Protein AF-A0A9W2XW03-F1 (afdb_monomer)

pLDDT: mean 74.73, std 18.83, range [25.55, 97.19]

Sequence (339 aa):
MLEAYFEHVRPHFVKQDVDDKGRFFLSKTGKTLCSATNDMARFYEHFKLPNITSQELRRVIVTTVSSMFSEEQKDKFAHYMAHTTAVAKAHYRMKTAEETVATANVLASLTAYSSSDESNEKPSKKKRGASIDEDTLQDVRKDFAEFLEVFPVTLNGKPPSKLARINAGFPVDRTFYDKWRIAQFQNREDHLLSKCYRRQPTAAKIKKLIESEGWTANYPSPETIVQKWRPPKKIDVETDDNIRRCIELQKWSGVAIKTFEDNRGQGVVATKNFLKGSIICDYHGELITSEEGHQILKSSNDHMGYLFFFTAGSRRLCIDAQTHPCKCHPKHGNSWKKN

Foldseek 3Di:
DLVCCVPPVVVVQADPPDDQVSAPDADSPNHHDPDPVVVVVVVCVVVVNPPQDPVNVVVVVLVVCVPPHDPVLNVLQCLVVQVDPVSVVVNVVDDDVVSVVVNVVSVVVVVVVVPDPDDDDDDDDDDDDDDDDDDDDPPPQDDLVNVCVQQPQDLLGDQQDLVRCVVVVHDSDCVSSVVSLVVNQVVQLVVLLVVQAAHQDDQVRSVVVCVVSVDPDSYDHSVVSSVPRDHQPPPVCVPPPVSVVCLLQVPFPQKAWDQDPPPPGIDIDGNDDDDPNDDGGDLDADKAAPVVLVVVVVPDPPPDFSKAWDDDPNGTIIGHPPDPPYPSCPVPPPPRDDD

Secondary structure (DSSP, 8-state):
-HHHIIIIIHHHHS-TT---TT-S-B-TTSPBPS-HHHHHHHHHHHTT-----HHHHHHHHHHHHHHHS-HHHHHHHHHHTT-SHHHHHHHTT---HHHHHHHHHHHHHHHHHS-------------------SSS-------HHHHHHHS---TTPPPPPHHHHHHTT--SSSHHHHHHHHHHHHHHHHHHHHHTSSSPPPHHHHHHHHHHHT--SS---HHHHHHH--PPP---TTT-HHHHHHHHHT--TTEEEEEETTTTEEEEEESS---TT-------SEEEEHHHHHHHHHHS-S----EEEEEETTEEEEEE---SS-TT-TT-TTTT---

Mean predicted aligned error: 20.28 Å

Structure (mmCIF, N/CA/C/O backbone):
data_AF-A0A9W2XW03-F1
#
_entry.id   AF-A0A9W2XW03-F1
#
loop_
_atom_site.group_PDB
_atom_site.id
_atom_site.type_symbol
_atom_site.label_atom_id
_atom_site.label_alt_id
_atom_site.label_comp_id
_atom_site.label_asym_id
_atom_site.label_entity_id
_atom_site.label_seq_id
_atom_site.pdbx_PDB_ins_code
_atom_site.Cartn_x
_atom_site.Cartn_y
_atom_site.Cartn_z
_atom_site.occupancy
_atom_site.B_iso_or_equiv
_atom_site.auth_seq_id
_atom_site.auth_comp_id
_atom_site.auth_asym_id
_atom_site.auth_atom_id
_atom_site.pdbx_PDB_model_num
ATOM 1 N N . MET A 1 1 ? 17.757 28.762 -6.977 1.00 51.41 1 MET A N 1
ATOM 2 C CA . MET A 1 1 ? 17.997 27.332 -6.644 1.00 51.41 1 MET A CA 1
ATOM 3 C C . MET A 1 1 ? 17.883 27.075 -5.141 1.00 51.41 1 MET A C 1
ATOM 5 O O . MET A 1 1 ? 17.131 26.191 -4.761 1.00 51.41 1 MET A O 1
ATOM 9 N N . LEU A 1 2 ? 18.577 27.847 -4.292 1.00 43.81 2 LEU A N 1
ATOM 10 C CA . LEU A 1 2 ? 18.463 27.743 -2.828 1.00 43.81 2 LEU A CA 1
ATOM 11 C C . LEU A 1 2 ? 17.052 28.085 -2.315 1.00 43.81 2 LEU A C 1
ATOM 13 O O . LEU A 1 2 ? 16.489 27.282 -1.583 1.00 43.81 2 LEU A O 1
ATOM 17 N N . GLU A 1 3 ? 16.442 29.187 -2.762 1.00 56.69 3 GLU A N 1
ATOM 18 C CA . GLU A 1 3 ? 15.054 29.547 -2.393 1.00 56.69 3 GLU A CA 1
ATOM 19 C C . GLU A 1 3 ? 14.048 28.463 -2.774 1.00 56.69 3 GLU A C 1
ATOM 21 O O . GLU A 1 3 ? 13.351 27.953 -1.908 1.00 56.69 3 GLU A O 1
ATOM 26 N N . ALA A 1 4 ? 14.069 28.000 -4.027 1.00 61.62 4 ALA A N 1
ATOM 27 C CA . ALA A 1 4 ? 13.197 26.913 -4.478 1.00 61.62 4 ALA A CA 1
ATOM 28 C C . ALA A 1 4 ? 13.340 25.633 -3.628 1.00 61.62 4 ALA A C 1
ATOM 30 O O . ALA A 1 4 ? 12.357 24.935 -3.378 1.00 61.62 4 ALA A O 1
ATOM 31 N N . TYR A 1 5 ? 14.550 25.327 -3.143 1.00 66.62 5 TYR A N 1
ATOM 32 C CA . TYR A 1 5 ? 14.737 24.230 -2.198 1.00 66.62 5 TYR A CA 1
ATOM 33 C C . TYR A 1 5 ? 14.042 24.515 -0.862 1.00 66.62 5 TYR A C 1
ATOM 35 O O . TYR A 1 5 ? 13.306 23.656 -0.392 1.00 66.62 5 TYR A O 1
ATOM 43 N N . PHE A 1 6 ? 14.233 25.690 -0.257 1.00 67.94 6 PHE A N 1
ATOM 44 C CA . PHE A 1 6 ? 13.624 26.027 1.037 1.00 67.94 6 PHE A CA 1
ATOM 45 C C . PHE A 1 6 ? 12.098 26.202 0.977 1.00 67.94 6 PHE A C 1
ATOM 47 O O . PHE A 1 6 ? 11.423 25.827 1.932 1.00 67.94 6 PHE A O 1
ATOM 54 N N . GLU A 1 7 ? 11.560 26.708 -0.131 1.00 69.44 7 GLU A N 1
ATOM 55 C CA . GLU A 1 7 ? 10.134 27.017 -0.289 1.00 69.44 7 GLU A CA 1
ATOM 56 C C . GLU A 1 7 ? 9.309 25.836 -0.800 1.00 69.44 7 GLU A C 1
ATOM 58 O O . GLU A 1 7 ? 8.181 25.633 -0.355 1.00 69.44 7 GLU A O 1
ATOM 63 N N . HIS A 1 8 ? 9.856 25.036 -1.720 1.00 67.56 8 HIS A N 1
ATOM 64 C CA . HIS A 1 8 ? 9.069 24.016 -2.419 1.00 67.56 8 HIS A CA 1
ATOM 65 C C . HIS A 1 8 ? 9.518 22.593 -2.120 1.00 67.56 8 HIS A C 1
ATOM 67 O O . HIS A 1 8 ? 8.686 21.697 -2.048 1.00 67.56 8 HIS A O 1
ATOM 73 N N . VAL A 1 9 ? 10.812 22.348 -1.918 1.00 61.53 9 VAL A N 1
ATOM 74 C CA . VAL A 1 9 ? 11.316 20.981 -1.708 1.00 61.53 9 VAL A CA 1
ATOM 75 C C . VAL A 1 9 ? 11.314 20.642 -0.219 1.00 61.53 9 VAL A C 1
ATOM 77 O O . VAL A 1 9 ? 10.661 19.700 0.216 1.00 61.53 9 VAL A O 1
ATOM 80 N N . ARG A 1 10 ? 11.986 21.454 0.592 1.00 67.31 10 ARG A N 1
ATOM 81 C CA . ARG A 1 10 ? 12.243 21.245 2.020 1.00 67.31 10 ARG A CA 1
ATOM 82 C C . ARG A 1 10 ? 10.987 21.012 2.873 1.00 67.31 10 ARG A C 1
ATOM 84 O O . ARG A 1 10 ? 11.039 20.089 3.691 1.00 67.31 10 ARG A O 1
ATOM 91 N N . PRO A 1 11 ? 9.856 21.725 2.689 1.00 70.56 11 PRO A N 1
ATOM 92 C CA . PRO A 1 11 ? 8.657 21.500 3.503 1.00 70.56 11 PRO A CA 1
ATOM 93 C C . PRO A 1 11 ? 8.047 20.099 3.344 1.00 70.56 11 PRO A C 1
ATOM 95 O O . PRO A 1 11 ? 7.314 19.651 4.221 1.00 70.56 11 PRO A O 1
ATOM 98 N N . HIS A 1 12 ? 8.365 19.391 2.255 1.00 67.38 12 HIS A N 1
ATOM 99 C CA . HIS A 1 12 ? 7.892 18.028 2.005 1.00 67.38 12 HIS A CA 1
ATOM 100 C C . HIS A 1 12 ? 8.736 16.952 2.705 1.00 67.38 12 HIS A C 1
ATOM 102 O O . HIS A 1 12 ? 8.256 15.836 2.908 1.00 67.38 12 HIS A O 1
ATOM 108 N N . PHE A 1 13 ? 9.984 17.264 3.077 1.00 61.22 13 PHE A N 1
ATOM 109 C CA . PHE A 1 13 ? 10.940 16.291 3.625 1.00 61.22 13 PHE A CA 1
ATOM 110 C C . PHE A 1 13 ? 11.271 16.511 5.107 1.00 61.22 13 PHE A C 1
ATOM 112 O O . PHE A 1 13 ? 11.755 15.587 5.763 1.00 61.22 13 PHE A O 1
ATOM 119 N N . VAL A 1 14 ? 11.005 17.700 5.654 1.00 65.19 14 VAL A N 1
ATOM 120 C CA . VAL A 1 14 ? 11.255 18.028 7.066 1.00 65.19 14 VAL A CA 1
ATOM 121 C C . VAL A 1 14 ? 9.945 17.978 7.859 1.00 65.19 14 VAL A C 1
ATOM 123 O O . VAL A 1 14 ? 8.920 18.490 7.418 1.00 65.19 14 VAL A O 1
ATOM 126 N N . LYS A 1 15 ? 9.957 17.339 9.039 1.00 64.88 15 LYS A N 1
ATOM 127 C CA . LYS A 1 15 ? 8.784 17.285 9.930 1.00 64.88 15 LYS A CA 1
ATOM 128 C C . LYS A 1 15 ? 8.431 18.702 10.406 1.00 64.88 15 LYS A C 1
ATOM 130 O O . LYS A 1 15 ? 9.314 19.405 10.882 1.00 64.88 15 LYS A O 1
ATOM 135 N N . GLN A 1 16 ? 7.150 19.079 10.334 1.00 59.31 16 GLN A N 1
ATOM 136 C CA . GLN A 1 16 ? 6.659 20.446 10.610 1.00 59.31 16 GLN A CA 1
ATOM 137 C C . GLN A 1 16 ? 6.948 20.973 12.031 1.00 59.31 16 GLN A C 1
ATOM 139 O O . GLN A 1 16 ? 6.859 22.175 12.251 1.00 59.31 16 GLN A O 1
ATOM 144 N N . ASP A 1 17 ? 7.323 20.104 12.972 1.00 60.84 17 ASP A N 1
ATOM 145 C CA . ASP A 1 17 ? 7.432 20.429 14.399 1.00 60.84 17 ASP A CA 1
ATOM 146 C C . ASP A 1 17 ? 8.887 20.599 14.898 1.00 60.84 17 ASP A C 1
ATOM 148 O O . ASP A 1 17 ? 9.117 20.644 16.106 1.00 60.84 17 ASP A O 1
ATOM 152 N N . VAL A 1 18 ? 9.890 20.635 14.006 1.00 61.12 18 VAL A N 1
ATOM 153 C CA . VAL A 1 18 ? 11.313 20.699 14.396 1.00 61.12 18 VAL A CA 1
ATOM 154 C C . VAL A 1 18 ? 11.938 22.042 14.009 1.00 61.12 18 VAL A C 1
ATOM 156 O O . VAL A 1 18 ? 12.075 22.340 12.826 1.00 61.12 18 VAL A O 1
ATOM 159 N N . ASP A 1 19 ? 12.367 22.827 15.007 1.00 63.75 19 ASP A N 1
ATOM 160 C CA . ASP A 1 19 ? 13.196 24.022 14.792 1.00 63.75 19 ASP A CA 1
ATOM 161 C C . ASP A 1 19 ? 14.614 23.605 14.378 1.00 63.75 19 ASP A C 1
ATOM 163 O O . ASP A 1 19 ? 15.445 23.161 15.177 1.00 63.75 19 ASP A O 1
ATOM 167 N N . ASP A 1 20 ? 14.863 23.713 13.081 1.00 65.94 20 ASP A N 1
ATOM 168 C CA . ASP A 1 20 ? 16.082 23.277 12.420 1.00 65.94 20 ASP A CA 1
ATOM 169 C C . ASP A 1 20 ? 17.043 24.435 12.092 1.00 65.94 20 ASP A C 1
ATOM 171 O O . ASP A 1 20 ? 18.061 24.232 11.415 1.00 65.94 20 ASP A O 1
ATOM 175 N N . LYS A 1 21 ? 16.737 25.648 12.580 1.00 66.69 21 LYS A N 1
ATOM 176 C CA . LYS A 1 21 ? 17.550 26.865 12.422 1.00 66.69 21 LYS A CA 1
ATOM 177 C C . LYS A 1 21 ? 17.952 27.168 10.971 1.00 66.69 21 LYS A C 1
ATOM 179 O O . LYS A 1 21 ? 19.027 27.718 10.734 1.00 66.69 21 LYS A O 1
ATOM 184 N N . GLY A 1 22 ? 17.149 26.750 9.988 1.00 64.44 22 GLY A N 1
ATOM 185 C CA . GLY A 1 22 ? 17.441 26.972 8.567 1.00 64.44 22 GLY A CA 1
ATOM 186 C C . GLY A 1 22 ? 18.632 26.165 8.032 1.00 64.44 22 GLY A C 1
ATOM 187 O O . GLY A 1 22 ? 19.199 26.503 6.992 1.00 64.44 22 GLY A O 1
ATOM 188 N N . ARG A 1 23 ? 19.051 25.093 8.720 1.00 65.88 23 ARG A N 1
ATOM 189 C CA . ARG A 1 23 ? 20.184 24.256 8.289 1.00 65.88 23 ARG A CA 1
ATOM 190 C C . ARG A 1 23 ? 19.784 23.346 7.127 1.00 65.88 23 ARG A C 1
ATOM 192 O O . ARG A 1 23 ? 18.656 22.857 7.052 1.00 65.88 23 ARG A O 1
ATOM 199 N N . PHE A 1 24 ? 20.735 23.119 6.221 1.00 63.69 24 PHE A N 1
ATOM 200 C CA . PHE A 1 24 ? 20.515 22.339 5.000 1.00 63.69 24 PHE A CA 1
ATOM 201 C C . PHE A 1 24 ? 20.490 20.826 5.262 1.00 63.69 24 PHE A C 1
ATOM 203 O O . PHE A 1 24 ? 19.663 20.114 4.700 1.00 63.69 24 PHE A O 1
ATOM 210 N N . PHE A 1 25 ? 21.376 20.344 6.141 1.00 67.00 25 PHE A N 1
ATOM 211 C CA . PHE A 1 25 ? 21.523 18.926 6.467 1.00 67.00 25 PHE A CA 1
ATOM 212 C C . PHE A 1 25 ? 20.915 18.610 7.835 1.00 67.00 25 PHE A C 1
ATOM 214 O O . PHE A 1 25 ? 21.359 19.132 8.864 1.00 67.00 25 PHE A O 1
ATOM 221 N N . LEU A 1 26 ? 19.920 17.724 7.838 1.00 67.81 26 LEU A N 1
ATOM 222 C CA . LEU A 1 26 ? 19.196 17.280 9.027 1.00 67.81 26 LEU A CA 1
ATOM 223 C C . LEU A 1 26 ? 19.302 15.762 9.171 1.00 67.81 26 LEU A C 1
ATOM 225 O O . LEU A 1 26 ? 19.424 15.032 8.187 1.00 67.81 26 LEU A O 1
ATOM 229 N N . SER A 1 27 ? 19.249 15.273 10.406 1.00 65.50 27 SER A N 1
ATOM 230 C CA . SER A 1 27 ? 19.149 13.841 10.676 1.00 65.50 27 SER A CA 1
ATOM 231 C C . SER A 1 27 ? 17.772 13.295 10.261 1.00 65.50 27 SER A C 1
ATOM 233 O O . SER A 1 27 ? 16.813 14.045 10.078 1.00 65.50 27 SER A O 1
ATOM 235 N N . LYS A 1 28 ? 17.615 11.962 10.222 1.00 60.50 28 LYS A N 1
ATOM 236 C CA . LYS A 1 28 ? 16.305 11.298 10.020 1.00 60.50 28 LYS A CA 1
ATOM 237 C C . LYS A 1 28 ? 15.243 11.690 11.061 1.00 60.50 28 LYS A C 1
ATOM 239 O O . LYS A 1 28 ? 14.055 11.482 10.839 1.00 60.50 28 LYS A O 1
ATOM 244 N N . THR A 1 29 ? 15.665 12.232 12.203 1.00 62.53 29 THR A N 1
ATOM 245 C CA . THR A 1 29 ? 14.782 12.731 13.264 1.00 62.53 29 THR A CA 1
ATOM 246 C C . THR A 1 29 ? 14.527 14.238 13.169 1.00 62.53 29 THR A C 1
ATOM 248 O O . THR A 1 29 ? 13.865 14.785 14.043 1.00 62.53 29 THR A O 1
ATOM 251 N N . GLY A 1 30 ? 15.025 14.907 12.122 1.00 61.81 30 GLY A N 1
ATOM 252 C CA . GLY A 1 30 ? 14.883 16.348 11.893 1.00 61.81 30 GLY A CA 1
ATOM 253 C C . GLY A 1 30 ? 15.882 17.209 12.669 1.00 61.81 30 GLY A C 1
ATOM 254 O O . GLY A 1 30 ? 15.892 18.423 12.506 1.00 61.81 30 GLY A O 1
ATOM 255 N N . LYS A 1 31 ? 16.746 16.613 13.502 1.00 66.44 31 LYS A N 1
ATOM 256 C CA . LYS A 1 31 ? 17.722 17.370 14.296 1.00 66.44 31 LYS A CA 1
ATOM 257 C C . LYS A 1 31 ? 18.830 17.925 13.406 1.00 66.44 31 LYS A C 1
ATOM 259 O O . LYS A 1 31 ? 19.295 17.253 12.485 1.00 66.44 31 LYS A O 1
ATOM 264 N N . THR A 1 32 ? 19.295 19.129 13.727 1.00 62.72 32 THR A N 1
ATOM 265 C CA . THR A 1 32 ? 20.400 19.769 13.012 1.00 62.72 32 THR A CA 1
ATOM 266 C C . THR A 1 32 ? 21.674 18.944 13.138 1.00 62.72 32 THR A C 1
ATOM 268 O O . THR A 1 32 ? 22.119 18.679 14.257 1.00 62.72 32 THR A O 1
ATOM 271 N N . LEU A 1 33 ? 22.298 18.600 12.012 1.00 63.19 33 LEU A N 1
ATOM 272 C CA . LEU A 1 33 ? 23.664 18.083 12.028 1.00 63.19 33 LEU A CA 1
ATOM 273 C C . LEU A 1 33 ? 24.589 19.246 12.409 1.00 63.19 33 LEU A C 1
ATOM 275 O O . LEU A 1 33 ? 24.526 20.333 11.823 1.00 63.19 33 LEU A O 1
ATOM 279 N N . CYS A 1 34 ? 25.361 19.074 13.483 1.00 58.03 34 CYS A N 1
ATOM 280 C CA . CYS A 1 34 ? 26.204 20.142 14.027 1.00 58.03 34 CYS A CA 1
ATOM 281 C C . CYS A 1 34 ? 27.534 20.258 13.283 1.00 58.03 34 CYS A C 1
ATOM 283 O O . CYS A 1 34 ? 28.070 21.357 13.170 1.00 58.03 34 CYS A O 1
ATOM 285 N N . SER A 1 35 ? 28.031 19.143 12.746 1.00 66.56 35 SER A N 1
ATOM 286 C CA . SER A 1 35 ? 29.212 19.088 11.892 1.00 66.56 35 SER A CA 1
ATOM 287 C C . SER A 1 35 ? 29.138 17.809 11.068 1.00 66.56 35 SER A C 1
ATOM 289 O O . SER A 1 35 ? 29.270 16.716 11.616 1.00 66.56 35 SER A O 1
ATOM 291 N N . ALA A 1 36 ? 28.949 17.945 9.752 1.00 58.78 36 ALA A N 1
ATOM 292 C CA . ALA A 1 36 ? 28.919 16.807 8.833 1.00 58.78 36 ALA A CA 1
ATOM 293 C C . ALA A 1 36 ? 30.171 15.924 8.982 1.00 58.78 36 ALA A C 1
ATOM 295 O O . ALA A 1 36 ? 30.075 14.705 8.919 1.00 58.78 36 ALA A O 1
ATOM 296 N N . THR A 1 37 ? 31.327 16.528 9.271 1.00 62.84 37 THR A N 1
ATOM 297 C CA . THR A 1 37 ? 32.582 15.818 9.544 1.00 62.84 37 THR A CA 1
ATOM 298 C C . THR A 1 37 ? 32.495 14.946 10.796 1.00 62.84 37 THR A C 1
ATOM 300 O O . THR A 1 37 ? 32.878 13.781 10.756 1.00 62.84 37 THR A O 1
ATOM 303 N N . ASN A 1 38 ? 31.954 15.475 11.898 1.00 66.50 38 ASN A N 1
ATOM 304 C CA . ASN A 1 38 ? 31.840 14.724 13.153 1.00 66.50 38 ASN A CA 1
ATOM 305 C C . ASN A 1 38 ? 30.781 13.624 13.056 1.00 66.50 38 ASN A C 1
ATOM 307 O O . ASN A 1 38 ? 30.953 12.546 13.619 1.00 66.50 38 ASN A O 1
ATOM 311 N N . ASP A 1 39 ? 29.692 13.885 12.336 1.00 66.06 39 ASP A N 1
ATOM 312 C CA . ASP A 1 39 ? 28.621 12.911 12.145 1.00 66.06 39 ASP A CA 1
ATOM 313 C C . ASP A 1 39 ? 29.050 11.784 11.189 1.00 66.06 39 ASP A C 1
ATOM 315 O O . ASP A 1 39 ? 28.754 10.619 11.453 1.00 66.06 39 ASP A O 1
ATOM 319 N N . MET A 1 40 ? 29.840 12.091 10.151 1.00 67.88 40 MET A N 1
ATOM 320 C CA . MET A 1 40 ? 30.507 11.071 9.336 1.00 67.88 40 MET A CA 1
ATOM 321 C C . MET A 1 40 ? 31.511 10.270 10.168 1.00 67.88 40 MET A C 1
ATOM 323 O O . MET A 1 40 ? 31.485 9.048 10.105 1.00 67.88 40 MET A O 1
ATOM 327 N N . ALA A 1 41 ? 32.345 10.912 10.992 1.00 67.25 41 ALA A N 1
ATOM 328 C CA . ALA A 1 41 ? 33.295 10.209 11.860 1.00 67.25 41 ALA A CA 1
ATOM 329 C C . ALA A 1 41 ? 32.592 9.223 12.811 1.00 67.25 41 ALA A C 1
ATOM 331 O O . ALA A 1 41 ? 32.978 8.059 12.885 1.00 67.25 41 ALA A O 1
ATOM 332 N N . ARG A 1 42 ? 31.492 9.648 13.450 1.00 70.44 42 ARG A N 1
ATOM 333 C CA . ARG A 1 42 ? 30.638 8.773 14.274 1.00 70.44 42 ARG A CA 1
ATOM 334 C C . ARG A 1 42 ? 30.036 7.620 13.476 1.00 70.44 42 ARG A C 1
ATOM 336 O O . ARG A 1 42 ? 29.899 6.523 14.005 1.00 70.44 42 ARG A O 1
ATOM 343 N N . PHE A 1 43 ? 29.661 7.856 12.219 1.00 68.19 43 PHE A N 1
ATOM 344 C CA . PHE A 1 43 ? 29.166 6.812 11.324 1.00 68.19 43 PHE A CA 1
ATOM 345 C C . PHE A 1 43 ? 30.260 5.784 10.998 1.00 68.19 43 PHE A C 1
ATOM 347 O O . PHE A 1 43 ? 30.019 4.585 11.143 1.00 68.19 43 PHE A O 1
ATOM 354 N N . TYR A 1 44 ? 31.464 6.235 10.626 1.00 72.00 44 TYR A N 1
ATOM 355 C CA . TYR A 1 44 ? 32.614 5.354 10.389 1.00 72.00 44 TYR A CA 1
ATOM 356 C C . TYR A 1 44 ? 32.934 4.510 11.628 1.00 72.00 44 TYR A C 1
ATOM 358 O O . TYR A 1 44 ? 33.114 3.300 11.515 1.00 72.00 44 TYR A O 1
ATOM 366 N N . GLU A 1 45 ? 32.916 5.125 12.812 1.00 74.31 45 GLU A N 1
ATOM 367 C CA . GLU A 1 45 ? 33.154 4.449 14.087 1.00 74.31 45 GLU A CA 1
ATOM 368 C C . GLU A 1 45 ? 32.056 3.422 14.419 1.00 74.31 45 GLU A C 1
ATOM 370 O O . GLU A 1 45 ? 32.357 2.264 14.711 1.00 74.31 45 GLU A O 1
ATOM 375 N N . HIS A 1 46 ? 30.779 3.802 14.303 1.00 70.12 46 HIS A N 1
ATOM 376 C CA . HIS A 1 46 ? 29.643 2.930 14.620 1.00 70.12 46 HIS A CA 1
ATOM 377 C C . HIS A 1 46 ? 29.593 1.676 13.739 1.00 70.12 46 HIS A C 1
ATOM 379 O O . HIS A 1 46 ? 29.294 0.585 14.225 1.00 70.12 46 HIS A O 1
ATOM 385 N N . PHE A 1 47 ? 29.907 1.822 12.450 1.00 70.94 47 PHE A N 1
ATOM 386 C CA . PHE A 1 47 ? 29.890 0.723 11.484 1.00 70.94 47 PHE A CA 1
ATOM 387 C C . PHE A 1 47 ? 31.261 0.064 11.273 1.00 70.94 47 PHE A C 1
ATOM 389 O O . PHE A 1 47 ? 31.375 -0.819 10.425 1.00 70.94 47 PHE A O 1
ATOM 396 N N . LYS A 1 48 ? 32.288 0.452 12.047 1.00 79.94 48 LYS A N 1
ATOM 397 C CA . LYS A 1 48 ? 33.672 -0.053 11.939 1.00 79.94 48 LYS A CA 1
ATOM 398 C C . LYS A 1 48 ? 34.231 0.023 10.512 1.00 79.94 48 LYS A C 1
ATOM 400 O O . LYS A 1 48 ? 34.929 -0.880 10.053 1.00 79.94 48 LYS A O 1
ATOM 405 N N . LEU A 1 49 ? 33.889 1.090 9.800 1.00 72.50 49 LEU A N 1
ATOM 406 C CA . LEU A 1 49 ? 34.351 1.325 8.439 1.00 72.50 49 LEU A CA 1
ATOM 407 C C . LEU A 1 49 ? 35.753 1.955 8.470 1.00 72.50 49 LEU A C 1
ATOM 409 O O . LEU A 1 49 ? 36.042 2.749 9.369 1.00 72.50 49 LEU A O 1
ATOM 413 N N . PRO A 1 50 ? 36.628 1.642 7.498 1.00 72.06 50 PRO A N 1
ATOM 414 C CA . PRO A 1 50 ? 37.931 2.288 7.401 1.00 72.06 50 PRO A CA 1
ATOM 415 C C . PRO A 1 50 ? 37.746 3.798 7.219 1.00 72.06 50 PRO A C 1
ATOM 417 O O . PRO A 1 50 ? 36.877 4.238 6.464 1.00 72.06 50 PRO A O 1
ATOM 420 N N . ASN A 1 51 ? 38.557 4.593 7.918 1.00 65.00 51 ASN A N 1
ATOM 421 C CA . ASN A 1 51 ? 38.527 6.047 7.799 1.00 65.00 51 ASN A CA 1
ATOM 422 C C . ASN A 1 51 ? 39.187 6.453 6.477 1.00 65.00 51 ASN A C 1
ATOM 424 O O . ASN A 1 51 ? 40.390 6.687 6.420 1.00 65.00 51 ASN A O 1
ATOM 428 N N . ILE A 1 52 ? 38.397 6.451 5.405 1.00 67.31 52 ILE A N 1
ATOM 429 C CA . ILE A 1 52 ? 38.863 6.806 4.067 1.00 67.31 52 ILE A CA 1
ATOM 430 C C . ILE A 1 52 ? 38.919 8.326 3.979 1.00 67.31 52 ILE A C 1
ATOM 432 O O . ILE A 1 52 ? 37.898 9.018 4.060 1.00 67.31 52 ILE A O 1
ATOM 436 N N . THR A 1 53 ? 40.118 8.859 3.779 1.00 70.62 53 THR A N 1
ATOM 437 C CA . THR A 1 53 ? 40.298 10.291 3.571 1.00 70.62 53 THR A CA 1
ATOM 438 C C . THR A 1 53 ? 39.786 10.702 2.190 1.00 70.62 53 THR A C 1
ATOM 440 O O . THR A 1 53 ? 39.803 9.941 1.218 1.00 70.62 53 THR A O 1
ATOM 443 N N . SER A 1 54 ? 39.367 11.962 2.060 1.00 64.69 54 SER A N 1
ATOM 444 C CA . SER A 1 54 ? 38.956 12.517 0.763 1.00 64.69 54 SER A CA 1
ATOM 445 C C . SER A 1 54 ? 40.083 12.482 -0.278 1.00 64.69 54 SER A C 1
ATOM 447 O O . SER A 1 54 ? 39.807 12.433 -1.475 1.00 64.69 54 SER A O 1
ATOM 449 N N . GLN A 1 55 ? 41.346 12.477 0.162 1.00 65.31 55 GLN A N 1
ATOM 450 C CA . GLN A 1 55 ? 42.518 12.359 -0.703 1.00 65.31 55 GLN A CA 1
ATOM 451 C C . GLN A 1 55 ? 42.684 10.940 -1.256 1.00 65.31 55 GLN A C 1
ATOM 453 O O . GLN A 1 55 ? 42.918 10.789 -2.453 1.00 65.31 55 GLN A O 1
ATOM 458 N N . GLU A 1 56 ? 42.503 9.908 -0.430 1.00 69.25 56 GLU A N 1
ATOM 459 C CA . GLU A 1 56 ? 42.568 8.509 -0.873 1.00 69.25 56 GLU A CA 1
ATOM 460 C C . GLU A 1 56 ? 41.448 8.185 -1.858 1.00 69.25 56 GLU A C 1
ATOM 462 O O . GLU A 1 56 ? 41.711 7.638 -2.930 1.00 69.25 56 GLU A O 1
ATOM 467 N N . LEU A 1 57 ? 40.217 8.608 -1.549 1.00 67.12 57 LEU A N 1
ATOM 468 C CA . LEU A 1 57 ? 39.073 8.425 -2.441 1.00 67.12 57 LEU A CA 1
ATOM 469 C C . LEU A 1 57 ? 39.304 9.125 -3.788 1.00 67.12 57 LEU A C 1
ATOM 471 O O . LEU A 1 57 ? 39.110 8.527 -4.845 1.00 67.12 57 LEU A O 1
ATOM 475 N N . ARG A 1 58 ? 39.788 10.376 -3.764 1.00 67.69 58 ARG A N 1
ATOM 476 C CA . ARG A 1 58 ? 40.142 11.107 -4.989 1.00 67.69 58 ARG A CA 1
ATOM 477 C C . ARG A 1 58 ? 41.237 10.405 -5.776 1.00 67.69 58 ARG A C 1
ATOM 479 O O . ARG A 1 58 ? 41.120 10.320 -6.991 1.00 67.69 58 ARG A O 1
ATOM 486 N N . ARG A 1 59 ? 42.272 9.877 -5.118 1.00 73.19 59 ARG A N 1
ATOM 487 C CA . ARG A 1 59 ? 43.370 9.172 -5.793 1.00 73.19 59 ARG A CA 1
ATOM 488 C C . ARG A 1 59 ? 42.866 7.945 -6.548 1.00 73.19 59 ARG A C 1
ATOM 490 O O . ARG A 1 59 ? 43.266 7.736 -7.692 1.00 73.19 59 ARG A O 1
ATOM 497 N N . VAL A 1 60 ? 41.973 7.168 -5.937 1.00 74.19 60 VAL A N 1
ATOM 498 C CA . VAL A 1 60 ? 41.352 5.994 -6.571 1.00 74.19 60 VAL A CA 1
ATOM 499 C C . VAL A 1 60 ? 40.526 6.413 -7.785 1.00 74.19 60 VAL A C 1
ATOM 501 O O . VAL A 1 60 ? 40.702 5.850 -8.866 1.00 74.19 60 VAL A O 1
ATOM 504 N N . ILE A 1 61 ? 39.689 7.443 -7.646 1.00 69.94 61 ILE A N 1
ATOM 505 C CA . ILE A 1 61 ? 38.848 7.928 -8.747 1.00 69.94 61 ILE A CA 1
ATOM 506 C C . ILE A 1 61 ? 39.714 8.474 -9.889 1.00 69.94 61 ILE A C 1
ATOM 508 O O . ILE A 1 61 ? 39.520 8.070 -11.028 1.00 69.94 61 ILE A O 1
ATOM 512 N N . VAL A 1 62 ? 40.712 9.318 -9.607 1.00 72.44 62 VAL A N 1
ATOM 513 C CA . VAL A 1 62 ? 41.625 9.872 -10.627 1.00 72.44 62 VAL A CA 1
ATOM 514 C C . VAL A 1 62 ? 42.376 8.760 -11.357 1.00 72.44 62 VAL A C 1
ATOM 516 O O . VAL A 1 62 ? 42.490 8.797 -12.577 1.00 72.44 62 VAL A O 1
ATOM 519 N N . THR A 1 63 ? 42.853 7.744 -10.637 1.00 75.94 63 THR A N 1
ATOM 520 C CA . THR A 1 63 ? 43.552 6.603 -11.249 1.00 75.94 63 THR A CA 1
ATOM 521 C C . THR A 1 63 ? 42.624 5.814 -12.176 1.00 75.94 63 THR A C 1
ATOM 523 O O . THR A 1 63 ? 43.025 5.448 -13.277 1.00 75.94 63 THR A O 1
ATOM 526 N N . THR A 1 64 ? 41.375 5.610 -11.755 1.00 74.12 64 THR A N 1
ATOM 527 C CA . THR A 1 64 ? 40.342 4.907 -12.534 1.00 74.12 64 THR A CA 1
ATOM 528 C C . THR A 1 64 ? 39.928 5.710 -13.768 1.00 74.12 64 THR A C 1
ATOM 530 O O . THR A 1 64 ? 39.778 5.161 -14.855 1.00 74.12 64 THR A O 1
ATOM 533 N N . VAL A 1 65 ? 39.800 7.032 -13.638 1.00 74.56 65 VAL A N 1
ATOM 534 C CA . VAL A 1 65 ? 39.492 7.916 -14.768 1.00 74.56 65 VAL A CA 1
ATOM 535 C C . VAL A 1 65 ? 40.633 7.918 -15.784 1.00 74.56 65 VAL A C 1
ATOM 537 O O . VAL A 1 65 ? 40.399 7.758 -16.979 1.00 74.56 65 VAL A O 1
ATOM 540 N N . SER A 1 66 ? 41.877 8.027 -15.316 1.00 74.00 66 SER A N 1
ATOM 541 C CA . SER A 1 66 ? 43.061 8.020 -16.179 1.00 74.00 66 SER A CA 1
ATOM 542 C C . SER A 1 66 ? 43.221 6.729 -16.983 1.00 74.00 66 SER A C 1
ATOM 544 O O . SER A 1 66 ? 43.765 6.785 -18.086 1.00 74.00 66 SER A O 1
ATOM 546 N N . SER A 1 67 ? 42.758 5.588 -16.460 1.00 74.62 67 SER A N 1
ATOM 547 C CA . SER A 1 67 ? 42.852 4.290 -17.136 1.00 74.62 67 SER A CA 1
ATOM 548 C C . SER A 1 67 ? 41.655 3.958 -18.032 1.00 74.62 67 SER A C 1
ATOM 550 O O . SER A 1 67 ? 41.838 3.227 -19.002 1.00 74.62 67 SER A O 1
ATOM 552 N N . MET A 1 68 ? 40.454 4.466 -17.731 1.00 73.38 68 MET A N 1
ATOM 553 C CA . MET A 1 68 ? 39.213 4.028 -18.392 1.00 73.38 68 MET A CA 1
ATOM 554 C C . MET A 1 68 ? 38.606 5.035 -19.380 1.00 73.38 68 MET A C 1
ATOM 556 O O . MET A 1 68 ? 37.776 4.638 -20.194 1.00 73.38 68 MET A O 1
ATOM 560 N N . PHE A 1 69 ? 38.975 6.316 -19.316 1.00 74.31 69 PHE A N 1
ATOM 561 C CA . PHE A 1 69 ? 38.309 7.381 -20.078 1.00 74.31 69 PHE A CA 1
ATOM 562 C C . PHE A 1 69 ? 39.190 7.935 -21.207 1.00 74.31 69 PHE A C 1
ATOM 564 O O . PHE A 1 69 ? 40.418 7.836 -21.156 1.00 74.31 69 PHE A O 1
ATOM 571 N N . SER A 1 70 ? 38.568 8.530 -22.232 1.00 79.00 70 SER A N 1
ATOM 572 C CA . SER A 1 70 ? 39.270 9.232 -23.319 1.00 79.00 70 SER A CA 1
ATOM 573 C C . SER A 1 70 ? 39.834 10.584 -22.855 1.00 79.00 70 SER A C 1
ATOM 575 O O . SER A 1 70 ? 39.380 11.136 -21.855 1.00 79.00 70 SER A O 1
ATOM 577 N N . GLU A 1 71 ? 40.806 11.156 -23.575 1.00 74.06 71 GLU A N 1
ATOM 578 C CA . GLU A 1 71 ? 41.435 12.439 -23.193 1.00 74.06 71 GLU A CA 1
ATOM 579 C C . GLU A 1 71 ? 40.427 13.596 -23.057 1.00 74.06 71 GLU A C 1
ATOM 581 O O . GLU A 1 71 ? 40.519 14.396 -22.129 1.00 74.06 71 GLU A O 1
ATOM 586 N N . GLU A 1 72 ? 39.391 13.634 -23.898 1.00 73.56 72 GLU A N 1
ATOM 587 C CA . GLU A 1 72 ? 38.325 14.643 -23.812 1.00 73.56 72 GLU A CA 1
ATOM 588 C C . GLU A 1 72 ? 37.456 14.476 -22.548 1.00 73.56 72 GLU A C 1
ATOM 590 O O . GLU A 1 72 ? 37.005 15.444 -21.936 1.00 73.56 72 GLU A O 1
ATOM 595 N N . GLN A 1 73 ? 37.228 13.233 -22.117 1.00 71.88 73 GLN A N 1
ATOM 596 C CA . GLN A 1 73 ? 36.506 12.935 -20.879 1.00 71.88 73 GLN A CA 1
ATOM 597 C C . GLN A 1 73 ? 37.363 13.215 -19.639 1.00 71.88 73 GLN A C 1
ATOM 599 O O . GLN A 1 73 ? 36.836 13.659 -18.615 1.00 71.88 73 GLN A O 1
ATOM 604 N N . LYS A 1 74 ? 38.681 12.993 -19.733 1.00 72.81 74 LYS A N 1
ATOM 605 C CA . LYS A 1 74 ? 39.642 13.350 -18.683 1.00 72.81 74 LYS A CA 1
ATOM 606 C C . LYS A 1 74 ? 39.677 14.856 -18.455 1.00 72.81 74 LYS A C 1
ATOM 608 O O . LYS A 1 74 ? 39.672 15.267 -17.298 1.00 72.81 74 LYS A O 1
ATOM 613 N N . ASP A 1 75 ? 39.641 15.662 -19.516 1.00 70.00 75 ASP A N 1
ATOM 614 C CA . ASP A 1 75 ? 39.611 17.125 -19.407 1.00 70.00 75 ASP A CA 1
ATOM 615 C C . ASP A 1 75 ? 38.338 17.614 -18.697 1.00 70.00 75 ASP A C 1
ATOM 617 O O . ASP A 1 75 ? 38.411 18.343 -17.707 1.00 70.00 75 ASP A O 1
ATOM 621 N N . LYS A 1 76 ? 37.167 17.088 -19.085 1.00 70.19 76 LYS A N 1
ATOM 622 C CA . LYS A 1 76 ? 35.881 17.378 -18.417 1.00 70.19 76 LYS A CA 1
ATOM 623 C C . LYS A 1 76 ? 35.897 16.987 -16.934 1.00 70.19 76 LYS A C 1
ATOM 625 O O . LYS A 1 76 ? 35.436 17.742 -16.075 1.00 70.19 76 LYS A O 1
ATOM 630 N N . PHE A 1 77 ? 36.469 15.828 -16.608 1.00 70.69 77 PHE A N 1
ATOM 631 C CA . PHE A 1 77 ? 36.608 15.371 -15.226 1.00 70.69 77 PHE A CA 1
ATOM 632 C C . PHE A 1 77 ? 37.595 16.231 -14.416 1.00 70.69 77 PHE A C 1
ATOM 634 O O . PHE A 1 77 ? 37.305 16.597 -13.275 1.00 70.69 77 PHE A O 1
ATOM 641 N N . ALA A 1 78 ? 38.745 16.589 -14.993 1.00 68.25 78 ALA A N 1
ATOM 642 C CA . ALA A 1 78 ? 39.751 17.443 -14.364 1.00 68.25 78 ALA A CA 1
ATOM 643 C C . ALA A 1 78 ? 39.228 18.867 -14.126 1.00 68.25 78 ALA A C 1
ATOM 645 O O . ALA A 1 78 ? 39.510 19.464 -13.079 1.00 68.25 78 ALA A O 1
ATOM 646 N N . HIS A 1 79 ? 38.419 19.374 -15.060 1.00 64.94 79 HIS A N 1
ATOM 647 C CA . HIS A 1 79 ? 37.708 20.638 -14.937 1.00 64.94 79 HIS A CA 1
ATOM 648 C C . HIS A 1 79 ? 36.750 20.609 -13.739 1.00 64.94 79 HIS A C 1
ATOM 650 O O . HIS A 1 79 ? 36.832 21.476 -12.870 1.00 64.94 79 HIS A O 1
ATOM 656 N N . TYR A 1 80 ? 35.935 19.555 -13.617 1.00 67.00 80 TYR A N 1
ATOM 657 C CA . TYR A 1 80 ? 35.001 19.368 -12.500 1.00 67.00 80 TYR A CA 1
ATOM 658 C C . TYR A 1 80 ? 35.679 19.171 -11.137 1.00 67.00 80 TYR A C 1
ATOM 660 O O . TYR A 1 80 ? 35.218 19.677 -10.113 1.00 67.00 80 TYR A O 1
ATOM 668 N N . MET A 1 81 ? 36.797 18.445 -11.105 1.00 68.56 81 MET A N 1
ATOM 669 C CA . MET A 1 81 ? 37.584 18.225 -9.887 1.00 68.56 81 MET A CA 1
ATOM 670 C C . MET A 1 81 ? 38.450 19.431 -9.492 1.00 68.56 81 MET A C 1
ATOM 672 O O . MET A 1 81 ? 39.074 19.394 -8.430 1.00 68.56 81 MET A O 1
ATOM 676 N N . ALA A 1 82 ? 38.468 20.496 -10.306 1.00 63.94 82 ALA A N 1
ATOM 677 C CA . ALA A 1 82 ? 39.219 21.730 -10.088 1.00 63.94 82 ALA A CA 1
ATOM 678 C C . ALA A 1 82 ? 40.698 21.481 -9.740 1.00 63.94 82 ALA A C 1
ATOM 680 O O . ALA A 1 82 ? 41.213 21.959 -8.730 1.00 63.94 82 ALA A O 1
ATOM 681 N N . HIS A 1 83 ? 41.387 20.723 -10.600 1.00 54.97 83 HIS A N 1
ATOM 682 C CA . HIS A 1 83 ? 42.733 20.181 -10.364 1.00 54.97 83 HIS A CA 1
ATOM 683 C C . HIS A 1 83 ? 43.851 21.240 -10.160 1.00 54.97 83 HIS A C 1
ATOM 685 O O . HIS A 1 83 ? 44.987 20.878 -9.853 1.00 54.97 83 HIS A O 1
ATOM 691 N N . THR A 1 84 ? 43.553 22.542 -10.301 1.00 53.19 84 THR A N 1
ATOM 692 C CA . THR A 1 84 ? 44.446 23.667 -9.961 1.00 53.19 84 THR A CA 1
ATOM 693 C C . THR A 1 84 ? 43.664 24.875 -9.419 1.00 53.19 84 THR A C 1
ATOM 695 O O . THR A 1 84 ? 42.478 25.057 -9.700 1.00 53.19 84 THR A O 1
ATOM 698 N N . THR A 1 85 ? 44.331 25.761 -8.672 1.00 50.22 85 THR A N 1
ATOM 699 C CA . THR A 1 85 ? 43.744 27.015 -8.152 1.00 50.22 85 THR A CA 1
ATOM 700 C C . THR A 1 85 ? 43.278 27.971 -9.259 1.00 50.22 85 THR A C 1
ATOM 702 O O . THR A 1 85 ? 42.322 28.722 -9.057 1.00 50.22 85 THR A O 1
ATOM 705 N N . ALA A 1 86 ? 43.895 27.911 -10.443 1.00 51.16 86 ALA A N 1
ATOM 706 C CA . ALA A 1 86 ? 43.461 28.644 -11.632 1.00 51.16 86 ALA A CA 1
ATOM 707 C C . ALA A 1 86 ? 42.140 28.088 -12.201 1.00 51.16 86 ALA A C 1
ATOM 709 O O . ALA A 1 86 ? 41.229 28.863 -12.496 1.00 51.16 86 ALA A O 1
ATOM 710 N N . VAL A 1 87 ? 41.995 26.756 -12.263 1.00 52.66 87 VAL A N 1
ATOM 711 C CA . VAL A 1 87 ? 40.762 26.073 -12.700 1.00 52.66 87 VAL A CA 1
ATOM 712 C C . VAL A 1 87 ? 39.629 26.304 -11.700 1.00 52.66 87 VAL A C 1
ATOM 714 O O . VAL A 1 87 ? 38.516 26.604 -12.112 1.00 52.66 87 VAL A O 1
ATOM 717 N N . ALA A 1 88 ? 39.905 26.299 -10.392 1.00 49.62 88 ALA A N 1
ATOM 718 C CA . ALA A 1 88 ? 38.904 26.613 -9.370 1.00 49.62 88 ALA A CA 1
ATOM 719 C C . ALA A 1 88 ? 38.289 28.015 -9.558 1.00 49.62 88 ALA A C 1
ATOM 721 O O . ALA A 1 88 ? 37.079 28.186 -9.430 1.00 49.62 88 ALA A O 1
ATOM 722 N N . LYS A 1 89 ? 39.102 29.022 -9.916 1.00 47.44 89 LYS A N 1
ATOM 723 C CA . LYS A 1 89 ? 38.645 30.408 -10.134 1.00 47.44 89 LYS A CA 1
ATOM 724 C C . LYS A 1 89 ? 37.783 30.561 -11.400 1.00 47.44 89 LYS A C 1
ATOM 726 O O . LYS A 1 89 ? 36.889 31.405 -11.413 1.00 47.44 89 LYS A O 1
ATOM 731 N N . ALA A 1 90 ? 38.018 29.735 -12.423 1.00 51.25 90 ALA A N 1
ATOM 732 C CA . ALA A 1 90 ? 37.164 29.619 -13.610 1.00 51.25 90 ALA A CA 1
ATOM 733 C C . ALA A 1 90 ? 35.868 28.830 -13.317 1.00 51.25 90 ALA A C 1
ATOM 735 O O . ALA A 1 90 ? 34.784 29.241 -13.724 1.00 51.25 90 ALA A O 1
ATOM 736 N N . HIS A 1 91 ? 35.962 27.771 -12.510 1.00 49.53 91 HIS A N 1
ATOM 737 C CA . HIS A 1 91 ? 34.863 26.878 -12.127 1.00 49.53 91 HIS A CA 1
ATOM 738 C C . HIS A 1 91 ? 33.797 27.544 -11.229 1.00 49.53 91 HIS A C 1
ATOM 740 O O . HIS A 1 91 ? 32.646 27.115 -11.188 1.00 49.53 91 HIS A O 1
ATOM 746 N N . TYR A 1 92 ? 34.140 28.627 -10.519 1.00 51.34 92 TYR A N 1
ATOM 747 C CA . TYR A 1 92 ? 33.148 29.465 -9.825 1.00 51.34 92 TYR A CA 1
ATOM 748 C C . TYR A 1 92 ? 32.384 30.417 -10.760 1.00 51.34 92 TYR A C 1
ATOM 750 O O . TYR A 1 92 ? 31.367 30.968 -10.345 1.00 51.34 92 TYR A O 1
ATOM 758 N N . ARG A 1 93 ? 32.856 30.636 -11.996 1.00 49.59 93 ARG A N 1
ATOM 759 C CA . ARG A 1 93 ? 32.290 31.623 -12.935 1.00 49.59 93 ARG A CA 1
ATOM 760 C C . ARG A 1 93 ? 31.470 31.019 -14.072 1.00 49.59 93 ARG A C 1
ATOM 762 O O . ARG A 1 93 ? 30.709 31.755 -14.687 1.00 49.59 93 ARG A O 1
ATOM 769 N N . MET A 1 94 ? 31.574 29.718 -14.327 1.00 49.69 94 MET A N 1
ATOM 770 C CA . MET A 1 94 ? 30.800 29.034 -15.362 1.00 49.69 94 MET A CA 1
ATOM 771 C C . MET A 1 94 ? 30.096 27.823 -14.758 1.00 49.69 94 MET A C 1
ATOM 773 O O . MET A 1 94 ? 30.723 26.842 -14.374 1.00 49.69 94 MET A O 1
ATOM 777 N N . LYS A 1 95 ? 28.773 27.914 -14.646 1.00 53.38 95 LYS A N 1
ATOM 778 C CA . LYS A 1 95 ? 27.900 26.748 -14.522 1.00 53.38 95 LYS A CA 1
ATOM 779 C C . LYS A 1 95 ? 26.723 26.965 -15.447 1.00 53.38 95 LYS A C 1
ATOM 781 O O . LYS A 1 95 ? 25.672 27.438 -15.016 1.00 53.38 95 LYS A O 1
ATOM 786 N N . THR A 1 96 ? 26.897 26.626 -16.717 1.00 60.97 96 THR A N 1
ATOM 787 C CA . THR A 1 96 ? 25.716 26.295 -17.508 1.00 60.97 96 THR A CA 1
ATOM 788 C C . THR A 1 96 ? 25.165 24.963 -16.985 1.00 60.97 96 THR A C 1
ATOM 790 O O . THR A 1 96 ? 25.903 24.099 -16.489 1.00 60.97 96 THR A O 1
ATOM 793 N N . ALA A 1 97 ? 23.841 24.807 -16.998 1.00 56.78 97 ALA A N 1
ATOM 794 C CA . ALA A 1 97 ? 23.209 23.575 -16.525 1.00 56.78 97 ALA A CA 1
ATOM 795 C C . ALA A 1 97 ? 23.673 22.357 -17.348 1.00 56.78 97 ALA A C 1
ATOM 797 O O . ALA A 1 97 ? 23.848 21.271 -16.799 1.00 56.78 97 ALA A O 1
ATOM 798 N N . GLU A 1 98 ? 23.950 22.566 -18.635 1.00 62.22 98 GLU A N 1
ATOM 799 C CA . GLU A 1 98 ? 24.400 21.547 -19.585 1.00 62.22 98 GLU A CA 1
ATOM 800 C C . GLU A 1 98 ? 25.761 20.951 -19.215 1.00 62.22 98 GLU A C 1
ATOM 802 O O . GLU A 1 98 ? 25.886 19.731 -19.128 1.00 62.22 98 GLU A O 1
ATOM 807 N N . GLU A 1 99 ? 26.760 21.778 -18.895 1.00 65.19 99 GLU A N 1
ATOM 808 C CA . GLU A 1 99 ? 28.090 21.302 -18.479 1.00 65.19 99 GLU A CA 1
ATOM 809 C C . GLU A 1 99 ? 28.023 20.489 -17.176 1.00 65.19 99 GLU A C 1
ATOM 811 O O . GLU A 1 99 ? 28.722 19.484 -17.002 1.00 65.19 99 GLU A O 1
ATOM 816 N N . THR A 1 100 ? 27.124 20.882 -16.267 1.00 63.19 100 THR A N 1
ATOM 817 C CA . THR A 1 100 ? 26.900 20.169 -15.002 1.00 63.19 100 THR A CA 1
ATOM 818 C C . THR A 1 100 ? 26.287 18.787 -15.248 1.00 63.19 100 THR A C 1
ATOM 820 O O . THR A 1 100 ? 26.723 17.805 -14.645 1.00 63.19 100 THR A O 1
ATOM 823 N N . VAL A 1 101 ? 25.308 18.691 -16.154 1.00 66.62 101 VAL A N 1
ATOM 824 C CA . VAL A 1 101 ? 24.647 17.429 -16.526 1.00 66.62 101 VAL A CA 1
ATOM 825 C C . VAL A 1 101 ? 25.598 16.510 -17.292 1.00 66.62 101 VAL A C 1
ATOM 827 O O . VAL A 1 101 ? 25.697 15.327 -16.967 1.00 66.62 101 VAL A O 1
ATOM 830 N N . ALA A 1 102 ? 26.352 17.045 -18.255 1.00 66.62 102 ALA A N 1
ATOM 831 C CA . ALA A 1 102 ? 27.339 16.283 -19.013 1.00 66.62 102 ALA A CA 1
ATOM 832 C C . ALA A 1 102 ? 28.380 15.642 -18.084 1.00 66.62 102 ALA A C 1
ATOM 834 O O . ALA A 1 102 ? 28.677 14.452 -18.194 1.00 66.62 102 ALA A O 1
ATOM 835 N N . THR A 1 103 ? 28.868 16.400 -17.102 1.00 64.50 103 THR A N 1
ATOM 836 C CA . THR A 1 103 ? 29.837 15.885 -16.130 1.00 64.50 103 THR A CA 1
ATOM 837 C C . THR A 1 103 ? 29.210 14.869 -15.166 1.00 64.50 103 THR A C 1
ATOM 839 O O . THR A 1 103 ? 29.828 13.854 -14.843 1.00 64.50 103 THR A O 1
ATOM 842 N N . ALA A 1 104 ? 27.961 15.081 -14.738 1.00 66.06 104 ALA A N 1
ATOM 843 C CA . ALA A 1 104 ? 27.239 14.120 -13.904 1.00 66.06 104 ALA A CA 1
ATOM 844 C C . ALA A 1 104 ? 27.045 12.764 -14.610 1.00 66.06 104 ALA A C 1
ATOM 846 O O . ALA A 1 104 ? 27.214 11.721 -13.980 1.00 66.06 104 ALA A O 1
ATOM 847 N N . ASN A 1 105 ? 26.776 12.765 -15.920 1.00 69.00 105 ASN A N 1
ATOM 848 C CA . ASN A 1 105 ? 26.652 11.542 -16.720 1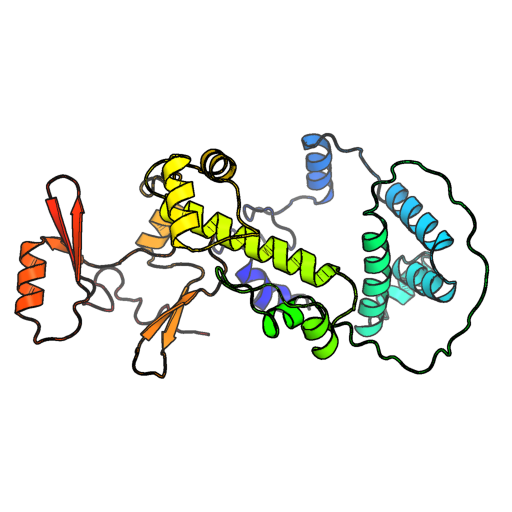.00 69.00 105 ASN A CA 1
ATOM 849 C C . ASN A 1 105 ? 27.985 10.778 -16.835 1.00 69.00 105 ASN A C 1
ATOM 851 O O . ASN A 1 105 ? 28.016 9.547 -16.743 1.00 69.00 105 ASN A O 1
ATOM 855 N N . VAL A 1 106 ? 29.105 11.499 -16.963 1.00 69.06 106 VAL A N 1
ATOM 856 C CA . VAL A 1 106 ? 30.454 10.903 -16.941 1.00 69.06 106 VAL A CA 1
ATOM 857 C C . VAL A 1 106 ? 30.738 10.257 -15.577 1.00 69.06 106 VAL A C 1
ATOM 859 O O . VAL A 1 106 ? 31.206 9.122 -15.521 1.00 69.06 106 VAL A O 1
ATOM 862 N N . LEU A 1 107 ? 30.378 10.914 -14.469 1.00 68.69 107 LEU A N 1
ATOM 863 C CA . LEU A 1 107 ? 30.537 10.366 -13.112 1.00 68.69 107 LEU A CA 1
ATOM 864 C C . LEU A 1 107 ? 29.637 9.155 -12.839 1.00 68.69 107 LEU A C 1
ATOM 866 O O . LEU A 1 107 ? 30.076 8.197 -12.205 1.00 68.69 107 LEU A O 1
ATOM 870 N N . ALA A 1 108 ? 28.399 9.163 -13.336 1.00 68.31 108 ALA A N 1
ATOM 871 C CA . ALA A 1 108 ? 27.486 8.024 -13.226 1.00 68.31 108 ALA A CA 1
ATOM 872 C C . ALA A 1 108 ? 28.019 6.780 -13.958 1.00 68.31 108 ALA A C 1
ATOM 874 O O . ALA A 1 108 ? 27.748 5.648 -13.560 1.00 68.31 108 ALA A O 1
ATOM 875 N N . SER A 1 109 ? 28.842 6.978 -14.989 1.00 66.19 109 SER A N 1
ATOM 876 C CA . SER A 1 109 ? 29.499 5.876 -15.692 1.00 66.19 109 SER A CA 1
ATOM 877 C C . SER A 1 109 ? 30.567 5.189 -14.825 1.00 66.19 109 SER A C 1
ATOM 879 O O . SER A 1 109 ? 30.781 3.995 -14.987 1.00 66.19 109 SER A O 1
ATOM 881 N N . LEU A 1 110 ? 31.180 5.871 -13.845 1.00 63.47 110 LEU A N 1
ATOM 882 C CA . LEU A 1 110 ? 32.123 5.242 -12.901 1.00 63.47 110 LEU A CA 1
ATOM 883 C C . LEU A 1 110 ? 31.437 4.317 -11.885 1.00 63.47 110 LEU A C 1
ATOM 885 O O . LEU A 1 110 ? 32.021 3.316 -11.475 1.00 63.47 110 LEU A O 1
ATOM 889 N N . THR A 1 111 ? 30.207 4.623 -11.462 1.00 57.56 111 THR A N 1
ATOM 890 C CA . THR A 1 111 ? 29.500 3.818 -10.449 1.00 57.56 111 THR A CA 1
ATOM 891 C C . THR A 1 111 ? 28.899 2.539 -11.029 1.00 57.56 111 THR A C 1
ATOM 893 O O . THR A 1 111 ? 28.806 1.541 -10.318 1.00 57.56 111 THR A O 1
ATOM 896 N N . ALA A 1 112 ? 28.561 2.531 -12.322 1.00 50.53 112 ALA A N 1
ATOM 897 C CA . ALA A 1 112 ? 28.053 1.351 -13.021 1.00 50.53 112 ALA A CA 1
ATOM 898 C C . ALA A 1 112 ? 29.102 0.230 -13.174 1.00 50.53 112 ALA A C 1
ATOM 900 O O . ALA A 1 112 ? 28.735 -0.942 -13.204 1.00 50.53 112 ALA A O 1
ATOM 901 N N . TYR A 1 113 ? 30.394 0.571 -13.221 1.00 46.78 113 TYR A N 1
ATOM 902 C CA . TYR A 1 113 ? 31.488 -0.396 -13.384 1.00 46.78 113 TYR A CA 1
ATOM 903 C C . TYR A 1 113 ? 32.028 -0.975 -12.066 1.00 46.78 113 TYR A C 1
ATOM 905 O O . TYR A 1 113 ? 32.707 -1.992 -12.091 1.00 46.78 113 TYR A O 1
ATOM 913 N N . SER A 1 114 ? 31.710 -0.379 -10.910 1.00 42.72 114 SER A N 1
ATOM 914 C CA . SER A 1 114 ? 32.181 -0.864 -9.595 1.00 42.72 114 SER A CA 1
ATOM 915 C C . SER A 1 114 ? 31.342 -2.030 -9.036 1.00 42.72 114 SER A C 1
ATOM 917 O O . SER A 1 114 ? 31.627 -2.563 -7.968 1.00 42.72 114 SER A O 1
ATOM 919 N N . SER A 1 115 ? 30.288 -2.443 -9.749 1.00 36.12 115 SER A N 1
ATOM 920 C CA . SER A 1 115 ? 29.417 -3.562 -9.372 1.00 36.12 115 SER A CA 1
ATOM 921 C C . SER A 1 115 ? 29.723 -4.817 -10.198 1.00 36.12 115 SER A C 1
ATOM 923 O O . SER A 1 115 ? 28.829 -5.392 -10.821 1.00 36.12 115 SER A O 1
ATOM 925 N N . SER A 1 116 ? 30.977 -5.257 -10.197 1.00 35.28 116 SER A N 1
ATOM 926 C CA . SER A 1 116 ? 31.362 -6.592 -10.659 1.00 35.28 116 SER A CA 1
ATOM 927 C C . SER A 1 116 ? 32.189 -7.275 -9.575 1.00 35.28 116 SER A C 1
ATOM 929 O O . SER A 1 116 ? 33.331 -6.913 -9.307 1.00 35.28 116 SER A O 1
ATOM 931 N N . ASP A 1 117 ? 31.546 -8.244 -8.931 1.00 31.34 117 ASP A N 1
ATOM 932 C CA . ASP A 1 117 ? 32.128 -9.242 -8.040 1.00 31.34 117 ASP A CA 1
ATOM 933 C C . ASP A 1 117 ? 33.148 -10.069 -8.854 1.00 31.34 117 ASP A C 1
ATOM 935 O O . ASP A 1 117 ? 32.778 -10.939 -9.646 1.00 31.34 117 ASP A O 1
ATOM 939 N N . GLU A 1 118 ? 34.438 -9.748 -8.742 1.00 30.86 118 GLU A N 1
ATOM 940 C CA . GLU A 1 118 ? 35.510 -10.437 -9.471 1.00 30.86 118 GLU A CA 1
ATOM 941 C C . GLU A 1 118 ? 35.874 -11.747 -8.759 1.00 30.86 118 GLU A C 1
ATOM 943 O O . GLU A 1 118 ? 36.752 -11.813 -7.894 1.00 30.86 118 GLU A O 1
ATOM 948 N N . SER A 1 119 ? 35.189 -12.820 -9.161 1.00 30.09 119 SER A N 1
ATOM 949 C CA . SER A 1 119 ? 35.715 -14.178 -9.047 1.00 30.09 119 SER A CA 1
ATOM 950 C C . SER A 1 119 ? 36.629 -14.458 -10.244 1.00 30.09 119 SER A C 1
ATOM 952 O O . SER A 1 119 ? 36.232 -14.493 -11.402 1.00 30.09 119 SER A O 1
ATOM 954 N N . ASN A 1 120 ? 37.896 -14.604 -9.889 1.00 32.06 120 ASN A N 1
ATOM 955 C CA . ASN A 1 120 ? 39.081 -14.931 -10.665 1.00 32.06 120 ASN A CA 1
ATOM 956 C C . ASN A 1 120 ? 38.882 -16.047 -11.722 1.00 32.06 120 ASN A C 1
ATOM 958 O O . ASN A 1 120 ? 38.822 -17.202 -11.325 1.00 32.06 120 ASN A O 1
ATOM 962 N N . GLU A 1 121 ? 38.906 -15.737 -13.030 1.00 28.92 121 GLU A N 1
ATOM 963 C CA . GLU A 1 121 ? 39.457 -16.614 -14.089 1.00 28.92 121 GLU A CA 1
ATOM 964 C C . GLU A 1 121 ? 39.922 -15.821 -15.336 1.00 28.92 121 GLU A C 1
ATOM 966 O O . GLU A 1 121 ? 39.344 -14.816 -15.745 1.00 28.92 121 GLU A O 1
ATOM 971 N N . LYS A 1 122 ? 41.035 -16.277 -15.926 1.00 28.16 122 LYS A N 1
ATOM 972 C CA . LYS A 1 122 ? 41.868 -15.590 -16.934 1.00 28.16 122 LYS A CA 1
ATOM 973 C C . LYS A 1 122 ? 41.232 -15.504 -18.340 1.00 28.16 122 LYS A C 1
ATOM 975 O O . LYS A 1 122 ? 40.516 -16.416 -18.750 1.00 28.16 122 LYS A O 1
ATOM 980 N N . PRO A 1 123 ? 41.590 -14.490 -19.158 1.00 26.28 123 PRO A N 1
ATOM 981 C CA . PRO A 1 123 ? 40.970 -14.255 -20.458 1.00 26.28 123 PRO A CA 1
ATOM 982 C C . PRO A 1 123 ? 41.628 -15.063 -21.588 1.00 26.28 123 PRO A C 1
ATOM 984 O O . PRO A 1 123 ? 42.841 -15.007 -21.801 1.00 26.28 123 PRO A O 1
ATOM 987 N N . SER A 1 124 ? 40.805 -15.748 -22.386 1.00 27.39 124 SER A N 1
ATOM 988 C CA . SER A 1 124 ? 41.214 -16.349 -23.660 1.00 27.39 124 SER A CA 1
ATOM 989 C C . SER A 1 124 ? 40.702 -15.528 -24.850 1.00 27.39 124 SER A C 1
ATOM 991 O O . SER A 1 124 ? 39.504 -15.391 -25.077 1.00 27.39 124 SER A O 1
ATOM 993 N N . LYS A 1 125 ? 41.675 -14.976 -25.583 1.00 31.89 125 LYS A N 1
ATOM 994 C CA . LYS A 1 125 ? 41.678 -14.375 -26.932 1.00 31.89 125 LYS A CA 1
ATOM 995 C C . LYS A 1 125 ? 40.370 -14.457 -27.747 1.00 31.89 125 LYS A C 1
ATOM 997 O O . LYS A 1 125 ? 39.971 -15.537 -28.174 1.00 31.89 125 LYS A O 1
ATOM 1002 N N . LYS A 1 126 ? 39.835 -13.296 -28.156 1.00 30.20 126 LYS A N 1
ATOM 1003 C CA . LYS A 1 126 ? 38.966 -13.166 -29.343 1.00 30.20 126 LYS A CA 1
ATOM 1004 C C . LYS A 1 126 ? 39.686 -12.450 -30.487 1.00 30.20 126 LYS A C 1
ATOM 1006 O O . LYS A 1 126 ? 40.383 -11.459 -30.288 1.00 30.20 126 LYS A O 1
ATOM 1011 N N . LYS A 1 127 ? 39.516 -13.020 -31.683 1.00 29.98 127 LYS A N 1
ATOM 1012 C CA . LYS A 1 127 ? 39.959 -12.512 -32.984 1.00 29.98 127 LYS A CA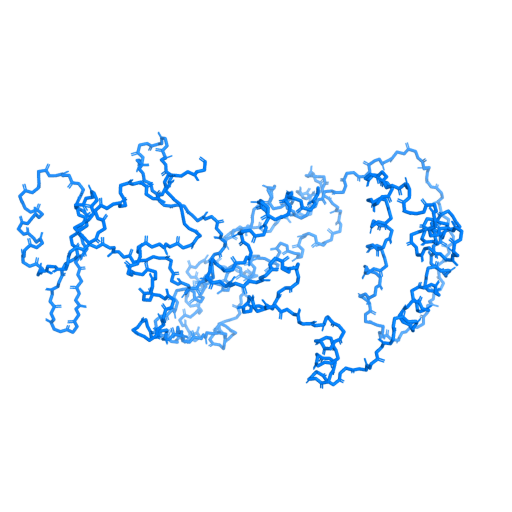 1
ATOM 1013 C C . LYS A 1 127 ? 39.148 -11.280 -33.405 1.00 29.98 127 LYS A C 1
ATOM 1015 O O . LYS A 1 127 ? 37.981 -11.139 -33.057 1.00 29.98 127 LYS A O 1
ATOM 1020 N N . ARG A 1 128 ? 39.830 -10.441 -34.186 1.00 30.55 128 ARG A N 1
ATOM 1021 C CA . ARG A 1 128 ? 39.384 -9.225 -34.876 1.00 30.55 128 ARG A CA 1
ATOM 1022 C C . ARG A 1 128 ? 38.211 -9.454 -35.839 1.00 30.55 128 ARG A C 1
ATOM 1024 O O . ARG A 1 128 ? 38.175 -10.487 -36.501 1.00 30.55 128 ARG A O 1
ATOM 1031 N N . GLY A 1 129 ? 37.430 -8.389 -36.034 1.00 25.55 129 GLY A N 1
ATOM 1032 C CA . GLY A 1 129 ? 36.947 -7.979 -37.356 1.00 25.55 129 GLY A CA 1
ATOM 1033 C C . GLY A 1 129 ? 35.433 -7.832 -37.492 1.00 25.55 129 GLY A C 1
ATOM 1034 O O . GLY A 1 129 ? 34.758 -8.830 -37.701 1.00 25.55 129 GLY A O 1
ATOM 1035 N N . ALA A 1 130 ? 34.940 -6.592 -37.426 1.00 27.47 130 ALA A N 1
ATOM 1036 C CA . ALA A 1 130 ? 34.028 -5.983 -38.405 1.00 27.47 130 ALA A CA 1
ATOM 1037 C C . ALA A 1 130 ? 33.629 -4.584 -37.903 1.00 27.47 130 ALA A C 1
ATOM 1039 O O . ALA A 1 130 ? 32.917 -4.448 -36.911 1.00 27.47 130 ALA A O 1
ATOM 1040 N N . SER A 1 131 ? 34.147 -3.561 -38.578 1.00 35.84 131 SER A N 1
ATOM 1041 C CA . SER A 1 131 ? 33.675 -2.179 -38.527 1.00 35.84 131 SER A CA 1
ATOM 1042 C C . SER A 1 131 ? 32.269 -2.108 -39.122 1.00 35.84 131 SER A C 1
ATOM 1044 O O . SER A 1 131 ? 32.071 -2.566 -40.249 1.00 35.84 131 SER A O 1
ATOM 1046 N N . ILE A 1 132 ? 31.318 -1.545 -38.383 1.00 32.66 132 ILE A N 1
ATOM 1047 C CA . ILE A 1 132 ? 30.040 -1.080 -38.925 1.00 32.66 132 ILE A CA 1
ATOM 1048 C C . ILE A 1 132 ? 29.906 0.384 -38.524 1.00 32.66 132 ILE A C 1
ATOM 1050 O O . ILE A 1 132 ? 30.229 0.749 -37.394 1.00 32.66 132 ILE A O 1
ATOM 1054 N N . ASP A 1 133 ? 29.505 1.171 -39.513 1.00 30.17 133 ASP A N 1
ATOM 1055 C CA . ASP A 1 133 ? 29.575 2.620 -39.580 1.00 30.17 133 ASP A CA 1
ATOM 1056 C C . ASP A 1 133 ? 28.844 3.347 -38.447 1.00 30.17 133 ASP A C 1
ATOM 1058 O O . ASP A 1 133 ? 27.721 3.028 -38.052 1.00 30.17 133 ASP A O 1
ATOM 1062 N N . GLU A 1 134 ? 29.529 4.372 -37.960 1.00 38.31 134 GLU A N 1
ATOM 1063 C CA . GLU A 1 134 ? 29.159 5.262 -36.871 1.00 38.31 134 GLU A CA 1
ATOM 1064 C C . GLU A 1 134 ? 28.368 6.457 -37.420 1.00 38.31 134 GLU A C 1
ATOM 1066 O O . GLU A 1 134 ? 28.856 7.581 -37.406 1.00 38.31 134 GLU A O 1
ATOM 1071 N N . ASP A 1 135 ? 27.168 6.208 -37.966 1.00 33.12 135 ASP A N 1
ATOM 1072 C CA . ASP A 1 135 ? 26.259 7.302 -38.370 1.00 33.12 135 ASP A CA 1
ATOM 1073 C C . ASP A 1 135 ? 24.755 6.948 -38.397 1.00 33.12 135 ASP A C 1
ATOM 1075 O O . ASP A 1 135 ? 23.945 7.592 -39.061 1.00 33.12 135 ASP A O 1
ATOM 1079 N N . THR A 1 136 ? 24.306 5.904 -37.690 1.00 44.47 136 THR A N 1
ATOM 1080 C CA . THR A 1 136 ? 22.856 5.667 -37.535 1.00 44.47 136 THR A CA 1
ATOM 1081 C C . THR A 1 136 ? 22.548 4.917 -36.249 1.00 44.47 136 THR A C 1
ATOM 1083 O O . THR A 1 136 ? 22.461 3.697 -36.266 1.00 44.47 136 THR A O 1
ATOM 1086 N N . LEU A 1 137 ? 22.387 5.636 -35.134 1.00 39.03 137 LEU A N 1
ATOM 1087 C CA . LEU A 1 137 ? 21.520 5.274 -34.001 1.00 39.03 137 LEU A CA 1
ATOM 1088 C C . LEU A 1 137 ? 21.668 6.347 -32.913 1.00 39.03 137 LEU A C 1
ATOM 1090 O O . LEU A 1 137 ? 22.464 6.223 -31.983 1.00 39.03 137 LEU A O 1
ATOM 1094 N N . GLN A 1 138 ? 20.826 7.380 -32.979 1.00 40.16 138 GLN A N 1
ATOM 1095 C CA . GLN A 1 138 ? 20.304 7.979 -31.752 1.00 40.16 138 GLN A CA 1
ATOM 1096 C C . GLN A 1 138 ? 19.517 6.856 -31.043 1.00 40.16 138 GLN A C 1
ATOM 1098 O O . GLN A 1 138 ? 18.327 6.659 -31.279 1.00 40.16 138 GLN A O 1
ATOM 1103 N N . ASP A 1 139 ? 20.225 6.025 -30.277 1.00 46.16 139 ASP A N 1
ATOM 1104 C CA . ASP A 1 139 ? 19.681 4.907 -29.509 1.00 46.16 139 ASP A CA 1
ATOM 1105 C C . ASP A 1 139 ? 18.783 5.489 -28.412 1.00 46.16 139 ASP A C 1
ATOM 1107 O O . ASP A 1 139 ? 19.241 5.860 -27.328 1.00 46.16 139 ASP A O 1
ATOM 1111 N N . VAL A 1 140 ? 17.491 5.638 -28.720 1.00 51.62 140 VAL A N 1
ATOM 1112 C CA . VAL A 1 140 ? 16.441 5.847 -27.720 1.00 51.62 140 VAL A CA 1
ATOM 1113 C C . VAL A 1 140 ? 16.403 4.569 -26.890 1.00 51.62 140 VAL A C 1
ATOM 1115 O O . VAL A 1 140 ? 15.654 3.636 -27.180 1.00 51.62 140 VAL A O 1
ATOM 1118 N N . ARG A 1 141 ? 17.282 4.488 -25.888 1.00 63.78 141 ARG A N 1
ATOM 1119 C CA . ARG A 1 141 ? 17.331 3.370 -24.951 1.00 63.78 141 ARG A CA 1
ATOM 1120 C C . ARG A 1 141 ? 16.028 3.345 -24.169 1.00 63.78 141 ARG A C 1
ATOM 1122 O O . ARG A 1 141 ? 15.911 4.025 -23.153 1.00 63.78 141 ARG A O 1
ATOM 1129 N N . LYS A 1 142 ? 15.068 2.553 -24.645 1.00 75.81 142 LYS A N 1
ATOM 1130 C CA . LYS A 1 142 ? 13.826 2.283 -23.921 1.00 75.81 142 LYS A CA 1
ATOM 1131 C C . LYS A 1 142 ? 14.155 1.760 -22.535 1.00 75.81 142 LYS A C 1
ATOM 1133 O O . LYS A 1 142 ? 14.975 0.845 -22.392 1.00 75.81 142 LYS A O 1
ATOM 1138 N N . ASP A 1 143 ? 13.526 2.333 -21.523 1.00 87.25 143 ASP A N 1
ATOM 1139 C CA . ASP A 1 143 ? 13.755 1.943 -20.142 1.00 87.25 143 ASP A CA 1
ATOM 1140 C C . ASP A 1 143 ? 12.786 0.836 -19.682 1.00 87.25 143 ASP A C 1
ATOM 1142 O O . ASP A 1 143 ? 11.961 0.308 -20.434 1.00 87.25 143 ASP A O 1
ATOM 1146 N N . PHE A 1 144 ? 12.924 0.414 -18.422 1.00 88.56 144 PHE A N 1
ATOM 1147 C CA . PHE A 1 144 ? 12.051 -0.623 -17.873 1.00 88.56 144 PHE A CA 1
ATOM 1148 C C . PHE A 1 144 ? 10.642 -0.109 -17.542 1.00 88.56 144 PHE A C 1
ATOM 1150 O O . PHE A 1 144 ? 9.723 -0.921 -17.473 1.00 88.56 144 PHE A O 1
ATOM 1157 N N . ALA A 1 145 ? 10.449 1.196 -17.332 1.00 89.00 145 ALA A N 1
ATOM 1158 C CA . ALA A 1 145 ? 9.123 1.753 -17.085 1.00 89.00 145 ALA A CA 1
ATOM 1159 C C . ALA A 1 145 ? 8.274 1.662 -18.360 1.00 89.00 145 ALA A C 1
ATOM 1161 O O . ALA A 1 145 ? 7.183 1.096 -18.313 1.00 89.00 145 ALA A O 1
ATOM 1162 N N . GLU A 1 146 ? 8.831 2.054 -19.508 1.00 90.81 146 GLU A N 1
ATOM 1163 C CA . GLU A 1 146 ? 8.208 1.866 -20.825 1.00 90.81 146 GLU A CA 1
ATOM 1164 C C . GLU A 1 146 ? 7.903 0.384 -21.105 1.00 90.81 146 GLU A C 1
ATOM 1166 O O . GLU A 1 146 ? 6.856 0.031 -21.652 1.00 90.81 146 GLU A O 1
ATOM 1171 N N . PHE A 1 147 ? 8.791 -0.527 -20.685 1.00 91.69 147 PHE A N 1
ATOM 1172 C CA . PHE A 1 147 ? 8.549 -1.969 -20.800 1.00 91.69 147 PHE A CA 1
ATOM 1173 C C . PHE A 1 147 ? 7.309 -2.424 -20.021 1.00 91.69 147 PHE A C 1
ATOM 1175 O O . PHE A 1 147 ? 6.571 -3.287 -20.500 1.00 91.69 147 PHE A O 1
ATOM 1182 N N . LEU A 1 148 ? 7.071 -1.864 -18.833 1.00 91.88 148 LEU A N 1
ATOM 1183 C CA . LEU A 1 148 ? 5.907 -2.188 -18.007 1.00 91.88 148 LEU A CA 1
ATOM 1184 C C . LEU A 1 148 ? 4.608 -1.582 -18.549 1.00 91.88 148 LEU A C 1
ATOM 1186 O O . LEU A 1 148 ? 3.553 -2.180 -18.342 1.00 91.88 148 LEU A O 1
ATOM 1190 N N . GLU A 1 149 ? 4.669 -0.452 -19.255 1.00 91.94 149 GLU A N 1
ATOM 1191 C CA . GLU A 1 149 ? 3.502 0.119 -19.939 1.00 91.94 149 GLU A CA 1
ATOM 1192 C C . GLU A 1 149 ? 3.022 -0.791 -21.076 1.00 91.94 149 GLU A C 1
ATOM 1194 O O . GLU A 1 149 ? 1.826 -1.056 -21.201 1.00 91.94 149 GLU A O 1
ATOM 1199 N N . VAL A 1 150 ? 3.955 -1.334 -21.865 1.00 93.38 150 VAL A N 1
ATOM 1200 C CA . VAL A 1 150 ? 3.632 -2.259 -22.965 1.00 93.38 150 VAL A CA 1
ATOM 1201 C C . VAL A 1 150 ? 3.283 -3.659 -22.447 1.00 93.38 150 VAL A C 1
ATOM 1203 O O . VAL A 1 150 ? 2.381 -4.319 -22.966 1.00 93.38 150 VAL A O 1
ATOM 1206 N N . PHE A 1 151 ? 3.993 -4.134 -21.421 1.00 93.62 151 PHE A N 1
ATOM 1207 C CA . PHE A 1 151 ? 3.831 -5.470 -20.848 1.00 93.62 151 PHE A CA 1
ATOM 1208 C C . PHE A 1 151 ? 3.547 -5.395 -19.341 1.00 93.62 151 PHE A C 1
ATOM 1210 O O . PHE A 1 151 ? 4.430 -5.693 -18.525 1.00 93.62 151 PHE A O 1
ATOM 1217 N N . PRO A 1 152 ? 2.311 -5.059 -18.935 1.00 93.06 152 PRO A N 1
ATOM 1218 C CA . PRO A 1 152 ? 1.976 -4.888 -17.529 1.00 93.06 152 PRO A CA 1
ATOM 1219 C C . PRO A 1 152 ? 2.149 -6.188 -16.740 1.00 93.06 152 PRO A C 1
ATOM 1221 O O . PRO A 1 152 ? 1.713 -7.272 -17.142 1.00 93.06 152 PRO A O 1
ATOM 1224 N N . VAL A 1 153 ? 2.782 -6.076 -15.573 1.00 92.62 153 VAL A N 1
ATOM 1225 C CA . VAL A 1 153 ? 2.926 -7.193 -14.637 1.00 92.62 153 VAL A CA 1
ATOM 1226 C C . VAL A 1 153 ? 1.604 -7.390 -13.904 1.00 92.62 153 VAL A C 1
ATOM 1228 O O . VAL A 1 153 ? 1.185 -6.558 -13.104 1.00 92.62 153 VAL A O 1
ATOM 1231 N N . THR A 1 154 ? 0.966 -8.535 -14.123 1.00 91.38 154 THR A N 1
ATOM 1232 C CA . THR A 1 154 ? -0.257 -8.933 -13.414 1.00 91.38 154 THR A CA 1
ATOM 1233 C C . THR A 1 154 ? -0.088 -10.313 -12.782 1.00 91.38 154 THR A 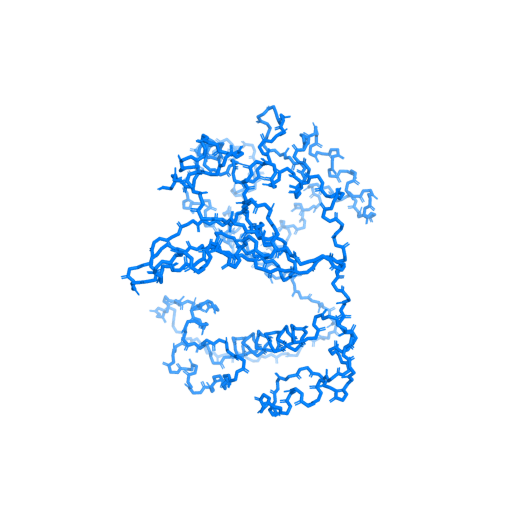C 1
ATOM 1235 O O . THR A 1 154 ? 0.777 -11.096 -13.189 1.00 91.38 154 THR A O 1
ATOM 1238 N N . LEU A 1 155 ? -0.923 -10.639 -11.789 1.00 90.44 155 LEU A N 1
ATOM 1239 C CA . LEU A 1 155 ? -0.871 -11.929 -11.084 1.00 90.44 155 LEU A CA 1
ATOM 1240 C C . LEU A 1 155 ? -1.023 -13.120 -12.039 1.00 90.44 155 LEU A C 1
ATOM 1242 O O . LEU A 1 155 ? -0.279 -14.093 -11.936 1.00 90.44 155 LEU A O 1
ATOM 1246 N N . ASN A 1 156 ? -1.930 -13.015 -13.010 1.00 90.62 156 ASN A N 1
ATOM 1247 C CA . ASN A 1 156 ? -2.261 -14.095 -13.948 1.00 90.62 156 ASN A CA 1
ATOM 1248 C C . ASN A 1 156 ? -1.713 -13.848 -15.364 1.00 90.62 156 ASN A C 1
ATOM 1250 O O . ASN A 1 156 ? -1.979 -14.624 -16.280 1.00 90.62 156 ASN A O 1
ATOM 1254 N N . GLY A 1 157 ? -0.932 -12.781 -15.548 1.00 87.25 157 GLY A N 1
ATOM 1255 C CA . GLY A 1 157 ? -0.341 -12.420 -16.831 1.00 87.25 157 GLY A CA 1
ATOM 1256 C C . GLY A 1 157 ? 0.647 -13.469 -17.327 1.00 87.25 157 GLY A C 1
ATOM 1257 O O . GLY A 1 157 ? 1.422 -14.043 -16.558 1.00 87.25 157 GLY A O 1
ATOM 1258 N N . LYS A 1 158 ? 0.644 -13.709 -18.636 1.00 88.69 158 LYS A N 1
ATOM 1259 C CA . LYS A 1 158 ? 1.670 -14.533 -19.279 1.00 88.69 158 LYS A CA 1
ATOM 1260 C C . LYS A 1 158 ? 2.911 -13.674 -19.534 1.00 88.69 158 LYS A C 1
ATOM 1262 O O . LYS A 1 158 ? 2.761 -12.511 -19.907 1.00 88.69 158 LYS A O 1
ATOM 1267 N N . PRO A 1 159 ? 4.125 -14.219 -19.350 1.00 89.81 159 PRO A N 1
ATOM 1268 C CA . PRO A 1 159 ? 5.336 -13.464 -19.623 1.00 89.81 159 PRO A CA 1
ATOM 1269 C C . PRO A 1 159 ? 5.426 -13.108 -21.115 1.00 89.81 159 PRO A C 1
ATOM 1271 O O . PRO A 1 159 ? 5.053 -13.931 -21.959 1.00 89.81 159 PRO A O 1
ATOM 1274 N N . PRO A 1 160 ? 5.947 -11.919 -21.461 1.00 92.69 160 PRO A N 1
ATOM 1275 C CA . PRO A 1 160 ? 6.050 -11.491 -22.849 1.00 92.69 160 PRO A CA 1
ATOM 1276 C C . PRO A 1 160 ? 7.016 -12.390 -23.630 1.00 92.69 160 PRO A C 1
ATOM 1278 O O . PRO A 1 160 ? 8.133 -12.683 -23.185 1.00 92.69 160 PRO A O 1
ATOM 1281 N N . SER A 1 161 ? 6.586 -12.847 -24.809 1.00 92.88 161 SER A N 1
ATOM 1282 C CA . SER A 1 161 ? 7.399 -13.711 -25.671 1.00 92.88 161 SER A CA 1
ATOM 1283 C C . SER A 1 161 ? 8.583 -12.941 -26.266 1.00 92.88 161 SER A C 1
ATOM 1285 O O . SER A 1 161 ? 8.555 -11.716 -26.375 1.00 92.88 161 SER A O 1
ATOM 1287 N N . LYS A 1 162 ? 9.645 -13.648 -26.682 1.00 91.94 162 LYS A N 1
ATOM 1288 C CA . LYS A 1 162 ? 10.805 -13.011 -27.336 1.00 91.94 162 LYS A CA 1
ATOM 1289 C C . LYS A 1 162 ? 10.378 -12.190 -28.560 1.00 91.94 162 LYS A C 1
ATOM 1291 O O . LYS A 1 162 ? 10.811 -11.054 -28.694 1.00 91.94 162 LYS A O 1
ATOM 1296 N N . LEU A 1 163 ? 9.498 -12.744 -29.396 1.00 92.81 163 LEU A N 1
ATOM 1297 C CA . LEU A 1 163 ? 8.992 -12.073 -30.594 1.00 92.81 163 LEU A CA 1
ATOM 1298 C C . LEU A 1 163 ? 8.188 -10.811 -30.247 1.00 92.81 163 LEU A C 1
ATOM 1300 O O . LEU A 1 163 ? 8.414 -9.768 -30.846 1.00 92.81 163 LEU A O 1
ATOM 1304 N N . ALA A 1 164 ? 7.309 -10.879 -29.241 1.00 92.50 164 ALA A N 1
ATOM 1305 C CA . ALA A 1 164 ? 6.515 -9.725 -28.817 1.00 92.50 164 ALA A CA 1
ATOM 1306 C C . ALA A 1 164 ? 7.397 -8.570 -28.316 1.00 92.50 164 ALA A C 1
ATOM 1308 O O . ALA A 1 164 ? 7.152 -7.418 -28.660 1.00 92.50 164 ALA A O 1
ATOM 1309 N N . ARG A 1 165 ? 8.455 -8.876 -27.553 1.00 93.50 165 ARG A N 1
ATOM 1310 C CA . ARG A 1 165 ? 9.402 -7.863 -27.055 1.00 93.50 165 ARG A CA 1
ATOM 1311 C C . ARG A 1 165 ? 10.170 -7.182 -28.188 1.00 93.50 165 ARG A C 1
ATOM 1313 O O . ARG A 1 165 ? 10.283 -5.962 -28.180 1.00 93.50 165 ARG A O 1
ATOM 1320 N N . ILE A 1 166 ? 10.646 -7.962 -29.162 1.00 90.25 166 ILE A N 1
ATOM 1321 C CA . ILE A 1 166 ? 11.366 -7.436 -30.333 1.00 90.25 166 ILE A CA 1
ATOM 1322 C C . ILE A 1 166 ? 10.440 -6.557 -31.179 1.00 90.25 166 ILE A C 1
ATOM 1324 O O . ILE A 1 166 ? 10.817 -5.445 -31.531 1.00 90.25 166 ILE A O 1
ATOM 1328 N N . ASN A 1 167 ? 9.207 -7.004 -31.439 1.00 91.81 167 ASN A N 1
ATOM 1329 C CA . ASN A 1 167 ? 8.226 -6.229 -32.208 1.00 91.81 167 ASN A CA 1
ATOM 1330 C C . ASN A 1 167 ? 7.837 -4.915 -31.515 1.00 91.81 167 ASN A C 1
ATOM 1332 O O . ASN A 1 167 ? 7.534 -3.934 -32.183 1.00 91.81 167 ASN A O 1
ATOM 1336 N N . ALA A 1 168 ? 7.874 -4.878 -30.181 1.00 90.25 168 ALA A N 1
ATOM 1337 C CA . ALA A 1 168 ? 7.668 -3.662 -29.399 1.00 90.25 168 ALA A CA 1
ATOM 1338 C C . ALA A 1 168 ? 8.921 -2.760 -29.322 1.00 90.25 168 ALA A C 1
ATOM 1340 O O . ALA A 1 168 ? 8.904 -1.733 -28.641 1.00 90.25 168 ALA A O 1
ATOM 1341 N N . GLY A 1 169 ? 10.009 -3.112 -30.014 1.00 88.88 169 GLY A N 1
ATOM 1342 C CA . GLY A 1 169 ? 11.235 -2.319 -30.091 1.00 88.88 169 GLY A CA 1
ATOM 1343 C C . GLY A 1 169 ? 12.106 -2.383 -28.838 1.00 88.88 169 GLY A C 1
ATOM 1344 O O . GLY A 1 169 ? 12.846 -1.440 -28.581 1.00 88.88 169 GLY A O 1
ATOM 1345 N N . PHE A 1 170 ? 12.000 -3.447 -28.035 1.00 89.56 170 PHE A N 1
ATOM 1346 C CA . PHE A 1 170 ? 12.887 -3.665 -26.888 1.00 89.56 170 PHE A CA 1
ATOM 1347 C C . PHE A 1 170 ? 14.095 -4.540 -27.258 1.00 89.56 170 PHE A C 1
ATOM 1349 O O . PHE A 1 170 ? 13.999 -5.358 -28.180 1.00 89.56 170 PHE A O 1
ATOM 1356 N N . PRO A 1 171 ? 15.212 -4.436 -26.507 1.00 86.38 171 PRO A N 1
ATOM 1357 C CA . PRO A 1 171 ? 16.403 -5.246 -26.732 1.00 86.38 171 PRO A CA 1
ATOM 1358 C C . PRO A 1 171 ? 16.123 -6.754 -26.789 1.00 86.38 171 PRO A C 1
ATOM 1360 O O . PRO A 1 171 ? 15.277 -7.299 -26.070 1.00 86.38 171 PRO A O 1
ATOM 1363 N N . VAL A 1 172 ? 16.886 -7.445 -27.641 1.00 82.50 172 VAL A N 1
ATOM 1364 C CA . VAL A 1 172 ? 16.792 -8.904 -27.846 1.00 82.50 172 VAL A CA 1
ATOM 1365 C C . VAL A 1 172 ? 17.224 -9.681 -26.598 1.00 82.50 172 VAL A C 1
ATOM 1367 O O . VAL A 1 172 ? 16.807 -10.831 -26.405 1.00 82.50 172 VAL A O 1
ATOM 1370 N N . ASP A 1 173 ? 18.055 -9.065 -25.755 1.00 87.12 173 ASP A N 1
ATOM 1371 C CA . ASP A 1 173 ? 18.530 -9.654 -24.512 1.00 87.12 173 ASP A CA 1
ATOM 1372 C C . ASP A 1 173 ? 17.384 -9.972 -23.534 1.00 87.12 173 ASP A C 1
ATOM 1374 O O . ASP A 1 173 ? 16.198 -9.710 -23.765 1.00 87.12 173 ASP A O 1
ATOM 1378 N N . ARG A 1 174 ? 17.724 -10.651 -22.439 1.00 87.69 174 ARG A N 1
ATOM 1379 C CA . ARG A 1 174 ? 16.741 -11.129 -21.464 1.00 87.69 174 ARG A CA 1
ATOM 1380 C C . ARG A 1 174 ? 16.559 -10.205 -20.267 1.00 87.69 174 ARG A C 1
ATOM 1382 O O . ARG A 1 174 ? 15.705 -10.494 -19.439 1.00 87.69 174 ARG A O 1
ATOM 1389 N N . THR A 1 175 ? 17.255 -9.076 -20.200 1.00 88.88 175 THR A N 1
ATOM 1390 C CA . THR A 1 175 ? 17.312 -8.217 -19.011 1.00 88.88 175 THR A CA 1
ATOM 1391 C C . THR A 1 175 ? 15.924 -7.760 -18.567 1.00 88.88 175 THR A C 1
ATOM 1393 O O . THR A 1 175 ? 15.543 -7.955 -17.414 1.00 88.88 175 THR A O 1
ATOM 1396 N N . PHE A 1 176 ? 15.121 -7.204 -19.481 1.00 89.75 176 PHE A N 1
ATOM 1397 C CA . PHE A 1 176 ? 13.755 -6.775 -19.155 1.00 89.75 176 PHE A CA 1
ATOM 1398 C C . PHE A 1 176 ? 12.806 -7.944 -18.898 1.00 89.75 176 PHE A C 1
ATOM 1400 O O . PHE A 1 176 ? 11.958 -7.864 -18.013 1.00 89.75 176 PHE A O 1
ATOM 1407 N N . TYR A 1 177 ? 12.981 -9.059 -19.611 1.00 91.44 177 TYR A N 1
ATOM 1408 C CA . TYR A 1 177 ? 12.202 -10.272 -19.370 1.00 91.44 177 TYR A CA 1
ATOM 1409 C C . TYR A 1 177 ? 12.448 -10.827 -17.960 1.00 91.44 177 TYR A C 1
ATOM 1411 O O . TYR A 1 177 ? 11.497 -11.140 -17.245 1.00 91.44 177 TYR A O 1
ATOM 1419 N N . ASP A 1 178 ? 13.708 -10.924 -17.539 1.00 90.81 178 ASP A N 1
ATOM 1420 C CA . ASP A 1 178 ? 14.075 -11.465 -16.234 1.00 90.81 178 ASP A CA 1
ATOM 1421 C C . ASP A 1 178 ? 13.614 -10.513 -15.110 1.00 90.81 178 ASP A C 1
ATOM 1423 O O . ASP A 1 178 ? 13.020 -10.969 -14.131 1.00 90.81 178 ASP A O 1
ATOM 1427 N N . LYS A 1 179 ? 13.740 -9.187 -15.291 1.00 91.75 179 LYS A N 1
ATOM 1428 C CA . LYS A 1 179 ? 13.160 -8.184 -14.371 1.00 91.75 179 LYS A CA 1
ATOM 1429 C C . LYS A 1 179 ? 11.639 -8.311 -14.246 1.00 91.75 179 LYS A C 1
ATOM 1431 O O . LYS A 1 179 ? 11.114 -8.312 -13.134 1.00 91.7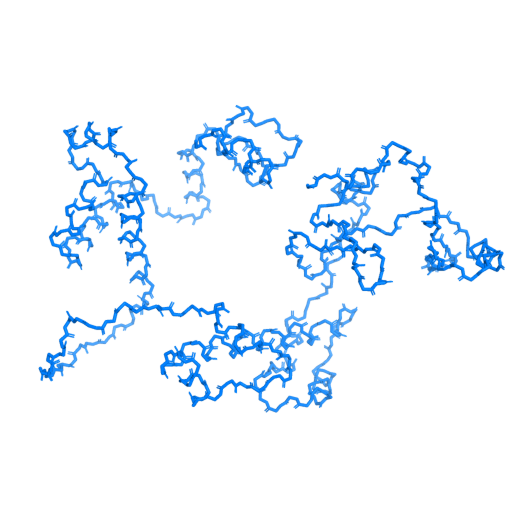5 179 LYS A O 1
ATOM 1436 N N . TRP A 1 180 ? 10.929 -8.473 -15.363 1.00 94.19 180 TRP A N 1
ATOM 1437 C CA . TRP A 1 180 ? 9.477 -8.685 -15.372 1.00 94.19 180 TRP A CA 1
ATOM 1438 C C . TRP A 1 180 ? 9.090 -9.961 -14.613 1.00 94.19 180 TRP A C 1
ATOM 1440 O O . TRP A 1 180 ? 8.153 -9.962 -13.815 1.00 94.19 180 TRP A O 1
ATOM 1450 N N . ARG A 1 181 ? 9.846 -11.050 -14.809 1.00 94.31 181 ARG A N 1
ATOM 1451 C CA . ARG A 1 181 ? 9.629 -12.328 -14.114 1.00 94.31 181 ARG A CA 1
ATOM 1452 C C . ARG A 1 181 ? 9.814 -12.198 -12.604 1.00 94.31 181 ARG A C 1
ATOM 1454 O O . ARG A 1 181 ? 8.985 -12.740 -11.870 1.00 94.31 181 ARG A O 1
ATOM 1461 N N . ILE A 1 182 ? 10.841 -11.469 -12.161 1.00 92.50 182 ILE A N 1
ATOM 1462 C CA . ILE A 1 182 ? 11.086 -11.157 -10.744 1.00 92.50 182 ILE A CA 1
ATOM 1463 C C . ILE A 1 182 ? 9.928 -10.333 -10.171 1.00 92.50 182 ILE A C 1
ATOM 1465 O O . ILE A 1 182 ? 9.382 -10.703 -9.132 1.00 92.50 182 ILE A O 1
ATOM 1469 N N . ALA A 1 183 ? 9.501 -9.275 -10.866 1.00 91.25 183 ALA A N 1
ATOM 1470 C CA . ALA A 1 183 ? 8.394 -8.428 -10.424 1.00 91.25 183 ALA A CA 1
ATOM 1471 C C . ALA A 1 183 ? 7.083 -9.221 -10.285 1.00 91.25 183 ALA A C 1
ATOM 1473 O O . ALA A 1 183 ? 6.381 -9.111 -9.280 1.00 91.25 183 ALA A O 1
ATOM 1474 N N . GLN A 1 184 ? 6.768 -10.092 -11.250 1.00 94.81 184 GLN A N 1
ATOM 1475 C CA . GLN A 1 184 ? 5.586 -10.949 -11.153 1.00 94.81 184 GLN A CA 1
ATOM 1476 C C . GLN A 1 184 ? 5.681 -11.928 -9.979 1.00 94.81 184 GLN A C 1
ATOM 1478 O O . GLN A 1 184 ? 4.696 -12.144 -9.272 1.00 94.81 184 GLN A O 1
ATOM 1483 N N . PHE A 1 185 ? 6.853 -12.529 -9.772 1.00 95.38 185 PHE A N 1
ATOM 1484 C CA . PHE A 1 185 ? 7.077 -13.448 -8.662 1.00 95.38 185 PHE A CA 1
ATOM 1485 C C . PHE A 1 185 ? 6.840 -12.753 -7.313 1.00 95.38 185 PHE A C 1
ATOM 1487 O O . PHE A 1 185 ? 6.128 -13.292 -6.468 1.00 95.38 185 PHE A O 1
ATOM 1494 N N . GLN A 1 186 ? 7.365 -11.534 -7.145 1.00 93.06 186 GLN A N 1
ATOM 1495 C CA . GLN A 1 186 ? 7.145 -10.703 -5.956 1.00 93.06 186 GLN A CA 1
ATOM 1496 C C . GLN A 1 186 ? 5.660 -10.369 -5.761 1.00 93.06 186 GLN A C 1
ATOM 1498 O O . GLN A 1 186 ? 5.125 -10.601 -4.680 1.00 93.06 186 GLN A O 1
ATOM 1503 N N . ASN A 1 187 ? 4.952 -9.953 -6.819 1.00 92.50 187 ASN A N 1
ATOM 1504 C CA . ASN A 1 187 ? 3.512 -9.679 -6.741 1.00 92.50 187 ASN A CA 1
ATOM 1505 C C . ASN A 1 187 ? 2.706 -10.903 -6.274 1.00 92.50 187 ASN A C 1
ATOM 1507 O O . ASN A 1 187 ? 1.784 -10.782 -5.466 1.00 92.50 187 ASN A O 1
ATOM 1511 N N . ARG A 1 188 ? 3.049 -12.098 -6.767 1.00 95.38 188 ARG A N 1
ATOM 1512 C CA . ARG A 1 188 ? 2.399 -13.353 -6.360 1.00 95.38 188 ARG A CA 1
ATOM 1513 C C . ARG A 1 188 ? 2.713 -13.729 -4.917 1.00 95.38 188 ARG A C 1
ATOM 1515 O O . ARG A 1 188 ? 1.822 -14.171 -4.195 1.00 95.38 188 ARG A O 1
ATOM 1522 N N . GLU A 1 189 ? 3.954 -13.531 -4.487 1.00 94.44 189 GLU A N 1
ATOM 1523 C CA . GLU A 1 189 ? 4.360 -13.712 -3.095 1.00 94.44 189 GLU A CA 1
ATOM 1524 C C . GLU A 1 189 ? 3.571 -12.797 -2.148 1.00 94.44 189 GLU A C 1
ATOM 1526 O O . GLU A 1 189 ? 2.964 -13.273 -1.182 1.00 94.44 189 GLU A O 1
ATOM 1531 N N . ASP A 1 190 ? 3.489 -11.507 -2.469 1.00 91.00 190 ASP A N 1
ATOM 1532 C CA . ASP A 1 190 ? 2.750 -10.522 -1.679 1.00 91.00 190 ASP A CA 1
ATOM 1533 C C . ASP A 1 190 ? 1.249 -10.815 -1.624 1.00 91.00 190 ASP A C 1
ATOM 1535 O O . ASP A 1 190 ? 0.612 -10.643 -0.569 1.00 91.00 190 ASP A O 1
ATOM 1539 N N . HIS A 1 191 ? 0.688 -11.300 -2.737 1.00 92.56 191 HIS A N 1
ATOM 1540 C CA . HIS A 1 191 ? -0.695 -11.760 -2.825 1.00 92.56 191 HIS A CA 1
ATOM 1541 C C . HIS A 1 191 ? -0.958 -12.924 -1.872 1.00 92.56 191 HIS A C 1
ATOM 1543 O O . HIS A 1 191 ? -1.858 -12.826 -1.035 1.00 92.56 191 HIS A O 1
ATOM 1549 N N . LEU A 1 192 ? -0.144 -13.983 -1.907 1.00 93.38 192 LEU A N 1
ATOM 1550 C CA . LEU A 1 192 ? -0.307 -15.138 -1.013 1.00 93.38 192 LEU A CA 1
ATOM 1551 C C . LEU A 1 192 ? -0.190 -14.740 0.465 1.00 93.38 192 LEU A C 1
ATOM 1553 O O . LEU A 1 192 ? -1.025 -15.131 1.289 1.00 93.38 192 LEU A O 1
ATOM 1557 N N . LEU A 1 193 ? 0.790 -13.894 0.797 1.00 90.56 193 LEU A N 1
ATOM 1558 C CA . LEU A 1 193 ? 0.947 -13.350 2.147 1.00 90.56 193 LEU A CA 1
ATOM 1559 C C . LEU A 1 193 ? -0.262 -12.495 2.563 1.00 90.56 193 LEU A C 1
ATOM 1561 O O . LEU A 1 193 ? -0.636 -12.482 3.734 1.00 90.56 193 LEU A O 1
ATOM 1565 N N . SER A 1 194 ? -0.908 -11.783 1.629 1.00 86.19 194 SER A N 1
ATOM 1566 C CA . SER A 1 194 ? -2.093 -10.950 1.919 1.00 86.19 194 SER A CA 1
ATOM 1567 C C . SER A 1 194 ? -3.309 -11.771 2.330 1.00 86.19 194 SER A C 1
ATOM 1569 O O . SER A 1 194 ? -4.020 -11.396 3.262 1.00 86.19 194 SER A O 1
ATOM 1571 N N . LYS A 1 195 ? -3.500 -12.940 1.711 1.00 88.25 195 LYS A N 1
ATOM 1572 C CA . LYS A 1 195 ? -4.617 -13.843 2.014 1.00 88.25 195 LYS A CA 1
ATOM 1573 C C . LYS A 1 195 ? -4.501 -14.483 3.399 1.00 88.25 195 LYS A C 1
ATOM 1575 O O . LYS A 1 195 ? -5.486 -14.995 3.930 1.00 88.25 195 LYS A O 1
ATOM 1580 N N . CYS A 1 196 ? -3.315 -14.438 4.004 1.00 85.31 196 CYS A N 1
ATOM 1581 C CA . CYS A 1 196 ? -3.018 -15.100 5.270 1.00 85.31 196 CYS A CA 1
ATOM 1582 C C . CYS A 1 196 ? -2.678 -14.119 6.400 1.00 85.31 196 CYS A C 1
ATOM 1584 O O . CYS A 1 196 ? -1.938 -14.465 7.306 1.00 85.31 196 CYS A O 1
ATOM 1586 N N . TYR A 1 197 ? -3.220 -12.900 6.401 1.00 74.00 197 TYR A N 1
ATOM 1587 C CA . TYR A 1 197 ? -2.790 -11.867 7.353 1.00 74.00 197 TYR A CA 1
ATOM 1588 C C . TYR A 1 197 ? -3.121 -12.146 8.837 1.00 74.00 197 TYR A C 1
ATOM 1590 O O . TYR A 1 197 ? -2.370 -11.730 9.710 1.00 74.00 197 TYR A O 1
ATOM 1598 N N . ARG A 1 198 ? -4.228 -12.837 9.156 1.00 76.31 198 ARG A N 1
ATOM 1599 C CA . ARG A 1 198 ? -4.690 -13.006 10.556 1.00 76.31 198 ARG A CA 1
ATOM 1600 C C . ARG A 1 198 ? -3.952 -14.090 11.338 1.00 76.31 198 ARG A C 1
ATOM 1602 O O . ARG A 1 198 ? -3.861 -14.010 12.557 1.00 76.31 198 ARG A O 1
ATOM 1609 N N . ARG A 1 199 ? -3.535 -15.155 10.656 1.00 82.88 199 ARG A N 1
ATOM 1610 C CA . ARG A 1 199 ? -2.969 -16.369 11.257 1.00 82.88 199 ARG A CA 1
ATOM 1611 C C . ARG A 1 199 ? -1.912 -16.929 10.326 1.00 82.88 199 ARG A C 1
ATOM 1613 O O . ARG A 1 199 ? -2.109 -16.891 9.110 1.00 82.88 199 ARG A O 1
ATOM 1620 N N . GLN A 1 200 ? -0.855 -17.493 10.905 1.00 89.25 200 GLN A N 1
ATOM 1621 C CA . GLN A 1 200 ? 0.186 -18.152 10.132 1.00 89.25 200 GLN A CA 1
ATOM 1622 C C . GLN A 1 200 ? -0.441 -19.241 9.249 1.00 89.25 200 GLN A C 1
ATOM 1624 O O . GLN A 1 200 ? -1.222 -20.059 9.748 1.00 89.25 200 GLN A O 1
ATOM 1629 N N . PRO A 1 201 ? -0.170 -19.239 7.936 1.00 93.81 201 PRO A N 1
ATOM 1630 C CA . PRO A 1 201 ? -0.671 -20.278 7.058 1.00 93.81 201 PRO A CA 1
ATOM 1631 C C . PRO A 1 201 ? 0.106 -21.582 7.242 1.00 93.81 201 PRO A C 1
ATOM 1633 O O . PRO A 1 201 ? 1.262 -21.584 7.654 1.00 93.81 201 PRO A O 1
ATOM 1636 N N . THR A 1 202 ? -0.519 -22.696 6.870 1.00 95.88 202 THR A N 1
ATOM 1637 C CA . THR A 1 202 ? 0.170 -23.975 6.665 1.00 95.88 202 THR A CA 1
ATOM 1638 C C . THR A 1 202 ? 0.558 -24.128 5.195 1.00 95.88 202 THR A C 1
ATOM 1640 O O . THR A 1 202 ? -0.101 -23.563 4.316 1.00 95.88 202 THR A O 1
ATOM 1643 N N . ALA A 1 203 ? 1.580 -24.938 4.899 1.00 96.81 203 ALA A N 1
ATOM 1644 C CA . ALA A 1 203 ? 2.008 -25.203 3.521 1.00 96.81 203 ALA A CA 1
ATOM 1645 C C . ALA A 1 203 ? 0.857 -25.765 2.659 1.00 96.81 203 ALA A C 1
ATOM 1647 O O . ALA A 1 203 ? 0.632 -25.310 1.541 1.00 96.81 203 ALA A O 1
ATOM 1648 N N . ALA A 1 204 ? 0.035 -26.662 3.216 1.00 96.69 204 ALA A N 1
ATOM 1649 C CA . ALA A 1 204 ? -1.142 -27.203 2.532 1.00 96.69 204 ALA A CA 1
ATOM 1650 C C . ALA A 1 204 ? -2.174 -26.122 2.156 1.00 96.69 204 ALA A C 1
ATOM 1652 O O . ALA A 1 204 ? -2.772 -26.183 1.082 1.00 96.69 204 ALA A O 1
ATOM 1653 N N . LYS A 1 205 ? -2.371 -25.109 3.013 1.00 95.50 205 LYS A N 1
ATOM 1654 C CA . LYS A 1 205 ? -3.262 -23.982 2.713 1.00 95.50 205 LYS A CA 1
ATOM 1655 C C . LYS A 1 205 ? -2.713 -23.128 1.573 1.00 95.50 205 LYS A C 1
ATOM 1657 O O . LYS A 1 205 ? -3.474 -22.757 0.686 1.00 95.50 205 LYS A O 1
ATOM 1662 N N . ILE A 1 206 ? -1.413 -22.829 1.586 1.00 97.00 206 ILE A N 1
ATOM 1663 C CA . ILE A 1 206 ? -0.781 -22.060 0.506 1.00 97.00 206 ILE A CA 1
ATOM 1664 C C . ILE A 1 206 ? -0.827 -22.831 -0.813 1.00 97.00 206 ILE A C 1
ATOM 1666 O O . ILE A 1 206 ? -1.160 -22.244 -1.836 1.00 97.00 206 ILE A O 1
ATOM 1670 N N . LYS A 1 207 ? -0.590 -24.147 -0.787 1.00 96.94 207 LYS A N 1
ATOM 1671 C CA . LYS A 1 207 ? -0.705 -25.004 -1.971 1.00 96.94 207 LYS A CA 1
ATOM 1672 C C . LYS A 1 207 ? -2.096 -24.910 -2.606 1.00 96.94 207 LYS A C 1
ATOM 1674 O O . LYS A 1 207 ? -2.194 -24.602 -3.787 1.00 96.94 207 LYS A O 1
ATOM 1679 N N . LYS A 1 208 ? -3.160 -25.056 -1.806 1.00 96.75 208 LYS A N 1
ATOM 1680 C CA . LYS A 1 208 ? -4.546 -24.895 -2.282 1.00 96.75 208 LYS A CA 1
ATOM 1681 C C . LYS A 1 208 ? -4.825 -23.505 -2.858 1.00 96.75 208 LYS A C 1
ATOM 1683 O O . LYS A 1 208 ? -5.567 -23.387 -3.824 1.00 96.75 208 LYS A O 1
ATOM 1688 N N . LEU A 1 209 ? -4.243 -22.453 -2.274 1.00 95.38 209 LEU A N 1
ATOM 1689 C CA . LEU A 1 209 ? -4.371 -21.097 -2.811 1.00 95.38 209 LEU A CA 1
ATOM 1690 C C . LEU A 1 209 ? -3.698 -20.978 -4.183 1.00 95.38 209 LEU A C 1
ATOM 1692 O O . LEU A 1 209 ? -4.335 -20.509 -5.114 1.00 95.38 209 LEU A O 1
ATOM 1696 N N . ILE A 1 210 ? -2.461 -21.454 -4.337 1.00 96.19 210 ILE A N 1
ATOM 1697 C CA . ILE A 1 210 ? -1.752 -21.444 -5.630 1.00 96.19 210 ILE A CA 1
ATOM 1698 C C . ILE A 1 210 ? -2.545 -22.230 -6.687 1.00 96.19 210 ILE A C 1
ATOM 1700 O O . ILE A 1 210 ? -2.722 -21.742 -7.801 1.00 96.19 210 ILE A O 1
ATOM 1704 N N . GLU A 1 211 ? -3.074 -23.402 -6.322 1.00 95.62 211 GLU A N 1
ATOM 1705 C CA . GLU A 1 211 ? -3.943 -24.204 -7.193 1.00 95.62 211 GLU A CA 1
ATOM 1706 C C . GLU A 1 211 ? -5.198 -23.424 -7.612 1.00 95.62 211 GLU A C 1
ATOM 1708 O O . GLU A 1 211 ? -5.543 -23.415 -8.791 1.00 95.62 211 GLU A O 1
ATOM 1713 N N . SER A 1 212 ? -5.842 -22.707 -6.682 1.00 95.00 212 SER A N 1
ATOM 1714 C CA . SER A 1 212 ? -7.030 -21.896 -6.987 1.00 95.00 212 SER A CA 1
ATOM 1715 C C . SER A 1 212 ? -6.747 -20.692 -7.889 1.00 95.00 212 SER A C 1
ATOM 1717 O O . SER A 1 212 ? -7.628 -20.266 -8.628 1.00 95.00 212 SER A O 1
ATOM 1719 N N . GLU A 1 213 ? -5.521 -20.164 -7.862 1.00 93.81 213 GLU A N 1
ATOM 1720 C CA . GLU A 1 213 ? -5.085 -19.084 -8.756 1.00 93.81 213 GLU A CA 1
ATOM 1721 C C . GLU A 1 213 ? -4.660 -19.611 -10.143 1.00 93.81 213 GLU A C 1
ATOM 1723 O O . GLU A 1 213 ? -4.436 -18.830 -11.068 1.00 93.81 213 GLU A O 1
ATOM 1728 N N . GLY A 1 214 ? -4.535 -20.935 -10.313 1.00 94.12 214 GLY A N 1
ATOM 1729 C CA . GLY A 1 214 ? -4.169 -21.566 -11.584 1.00 94.12 214 GLY A CA 1
ATOM 1730 C C . GLY A 1 214 ? -2.711 -21.346 -12.004 1.00 94.12 214 GLY A C 1
ATOM 1731 O O . GLY A 1 214 ? -2.385 -21.431 -13.191 1.00 94.12 214 GLY A O 1
ATOM 1732 N N . TRP A 1 215 ? -1.811 -21.032 -11.068 1.00 94.25 215 TRP A N 1
ATOM 1733 C CA . TRP A 1 215 ? -0.409 -20.768 -11.395 1.00 94.25 215 TRP A CA 1
ATOM 1734 C C . TRP A 1 215 ? 0.370 -22.059 -11.635 1.00 94.25 215 TRP A C 1
ATOM 1736 O O . TRP A 1 215 ? 0.511 -22.893 -10.748 1.00 94.25 215 TRP A O 1
ATOM 1746 N N . THR A 1 216 ? 0.944 -22.187 -12.831 1.00 90.00 216 THR A N 1
ATOM 1747 C CA . THR A 1 216 ? 1.733 -23.365 -13.238 1.00 90.00 216 THR A CA 1
ATOM 1748 C C . THR A 1 216 ? 3.239 -23.114 -13.275 1.00 90.00 216 THR A C 1
ATOM 1750 O O . THR A 1 216 ? 4.024 -24.056 -13.284 1.00 90.00 216 THR A O 1
ATOM 1753 N N . ALA A 1 217 ? 3.668 -21.852 -13.258 1.00 90.69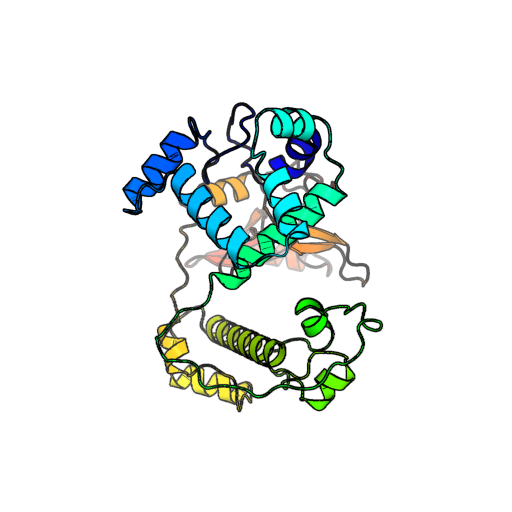 217 ALA A N 1
ATOM 1754 C CA . ALA A 1 217 ? 5.074 -21.459 -13.228 1.00 90.69 217 ALA A CA 1
ATOM 1755 C C . ALA A 1 217 ? 5.237 -20.090 -12.563 1.00 90.69 217 ALA A C 1
ATOM 1757 O O . ALA A 1 217 ? 4.279 -19.324 -12.495 1.00 90.69 217 ALA A O 1
ATOM 1758 N N . ASN A 1 218 ? 6.462 -19.746 -12.151 1.00 93.56 218 ASN A N 1
ATOM 1759 C CA . ASN A 1 218 ? 6.821 -18.432 -11.601 1.00 93.56 218 ASN A CA 1
ATOM 1760 C C . ASN A 1 218 ? 6.045 -18.046 -10.327 1.00 93.56 218 ASN A C 1
ATOM 1762 O O . ASN A 1 218 ? 5.495 -16.949 -10.236 1.00 93.56 218 ASN A O 1
ATOM 1766 N N . TYR A 1 219 ? 5.960 -18.958 -9.363 1.00 94.12 219 TYR A N 1
ATOM 1767 C CA . TYR A 1 219 ? 5.320 -18.734 -8.068 1.00 94.12 219 TYR A CA 1
ATOM 1768 C C . TYR A 1 219 ? 6.231 -19.239 -6.935 1.00 94.12 219 TYR A C 1
ATOM 1770 O O . TYR A 1 219 ? 7.036 -20.146 -7.164 1.00 94.12 219 TYR A O 1
ATOM 1778 N N . PRO A 1 220 ? 6.145 -18.654 -5.729 1.00 94.56 220 PRO A N 1
ATOM 1779 C CA . PRO A 1 220 ? 6.935 -19.084 -4.577 1.00 94.56 220 PRO A CA 1
ATOM 1780 C C . PRO A 1 220 ? 6.454 -20.436 -4.046 1.00 94.56 220 PRO A C 1
ATOM 1782 O O . PRO A 1 220 ? 5.264 -20.750 -4.113 1.00 94.56 220 PRO A O 1
ATOM 1785 N N . SER A 1 221 ? 7.362 -21.232 -3.477 1.00 95.75 221 SER A N 1
ATOM 1786 C CA . SER A 1 221 ? 6.960 -22.487 -2.842 1.00 95.75 221 SER A CA 1
ATOM 1787 C C . SER A 1 221 ? 6.097 -22.223 -1.598 1.00 95.75 221 SER A C 1
ATOM 1789 O O . SER A 1 221 ? 6.275 -21.200 -0.919 1.00 95.75 221 SER A O 1
ATOM 1791 N N . PRO A 1 222 ? 5.170 -23.139 -1.261 1.00 96.81 222 PRO A N 1
ATOM 1792 C CA . PRO A 1 222 ? 4.382 -23.040 -0.039 1.00 96.81 222 PRO A CA 1
ATOM 1793 C C . PRO A 1 222 ? 5.231 -22.838 1.221 1.00 96.81 222 PRO A C 1
ATOM 1795 O O . PRO A 1 222 ? 4.887 -22.019 2.072 1.00 96.81 222 PRO A O 1
ATOM 1798 N N . GLU A 1 223 ? 6.361 -23.534 1.322 1.00 96.94 223 GLU A N 1
ATOM 1799 C CA . GLU A 1 223 ? 7.278 -23.486 2.460 1.00 96.94 223 GLU A CA 1
ATOM 1800 C C . GLU A 1 223 ? 7.919 -22.103 2.598 1.00 96.94 223 GLU A C 1
ATOM 1802 O O . GLU A 1 223 ? 7.953 -21.545 3.696 1.00 96.94 223 GLU A O 1
ATOM 1807 N N . THR A 1 224 ? 8.358 -21.505 1.484 1.00 94.94 224 THR A N 1
ATOM 1808 C CA . THR A 1 224 ? 8.931 -20.154 1.484 1.00 94.94 224 THR A CA 1
ATOM 1809 C C . THR A 1 224 ? 7.911 -19.116 1.950 1.00 94.94 224 THR A C 1
ATOM 1811 O O . THR A 1 224 ? 8.266 -18.226 2.722 1.00 94.94 224 THR A O 1
ATOM 1814 N N . ILE A 1 225 ? 6.636 -19.238 1.565 1.00 95.19 225 ILE A N 1
ATOM 1815 C CA . ILE A 1 225 ? 5.582 -18.331 2.049 1.00 95.19 225 ILE A CA 1
ATOM 1816 C C . ILE A 1 225 ? 5.361 -18.474 3.553 1.00 95.19 225 ILE A C 1
ATOM 1818 O O . ILE A 1 225 ? 5.245 -17.467 4.251 1.00 95.19 225 ILE A O 1
ATOM 1822 N N . VAL A 1 226 ? 5.317 -19.704 4.068 1.00 94.44 226 VAL A N 1
ATOM 1823 C CA . VAL A 1 226 ? 5.139 -19.956 5.507 1.00 94.44 226 VAL A CA 1
ATOM 1824 C C . VAL A 1 226 ? 6.306 -19.385 6.317 1.00 94.44 226 VAL A C 1
ATOM 1826 O O . VAL A 1 226 ? 6.071 -18.798 7.372 1.00 94.44 226 VAL A O 1
ATOM 1829 N N . GLN A 1 227 ? 7.540 -19.507 5.815 1.00 93.69 227 GLN A N 1
ATOM 1830 C CA . GLN A 1 227 ? 8.742 -18.937 6.438 1.00 93.69 227 GLN A CA 1
ATOM 1831 C C . GLN A 1 227 ? 8.777 -17.404 6.375 1.00 93.69 227 GLN A C 1
ATOM 1833 O O . GLN A 1 227 ? 9.180 -16.751 7.335 1.00 93.69 227 GLN A O 1
ATOM 1838 N N . LYS A 1 228 ? 8.362 -16.815 5.246 1.00 91.56 228 LYS A N 1
ATOM 1839 C CA . LYS A 1 228 ? 8.308 -15.356 5.067 1.00 91.56 228 LYS A CA 1
ATOM 1840 C C . LYS A 1 228 ? 7.148 -14.706 5.806 1.00 91.56 228 LYS A C 1
ATOM 1842 O O . LYS A 1 228 ? 7.193 -13.499 6.050 1.00 91.56 228 LYS A O 1
ATOM 1847 N N . TRP A 1 229 ? 6.113 -15.471 6.145 1.00 91.69 229 TRP A N 1
ATOM 1848 C CA . TRP A 1 229 ? 4.974 -14.949 6.874 1.00 91.69 229 TRP A CA 1
ATOM 1849 C C . TRP A 1 229 ? 5.418 -14.369 8.213 1.00 91.69 229 TRP A C 1
ATOM 1851 O O . TRP A 1 229 ? 6.086 -15.020 9.015 1.00 91.69 229 TRP A O 1
ATOM 1861 N N . ARG A 1 230 ? 5.007 -13.129 8.462 1.00 84.25 230 ARG A N 1
ATOM 1862 C CA . ARG A 1 230 ? 5.204 -12.462 9.743 1.00 84.25 230 ARG A CA 1
ATOM 1863 C C . ARG A 1 230 ? 3.839 -12.127 10.321 1.00 84.25 230 ARG A C 1
ATOM 1865 O O . ARG A 1 230 ? 2.977 -11.665 9.565 1.00 84.25 230 ARG A O 1
ATOM 1872 N N . PRO A 1 231 ? 3.635 -12.315 11.635 1.00 79.50 231 PRO A N 1
ATOM 1873 C CA . PRO A 1 231 ? 2.436 -11.805 12.270 1.00 79.50 231 PRO A CA 1
ATOM 1874 C C . PRO A 1 231 ? 2.368 -10.292 12.036 1.00 79.50 231 PRO A C 1
ATOM 1876 O O . PRO A 1 231 ? 3.413 -9.626 12.069 1.00 79.50 231 PRO A O 1
ATOM 1879 N N . PRO A 1 232 ? 1.170 -9.728 11.798 1.00 69.50 232 PRO A N 1
ATOM 1880 C CA . PRO A 1 232 ? 1.004 -8.288 11.813 1.00 69.50 232 PRO A CA 1
ATOM 1881 C C . PRO A 1 232 ? 1.605 -7.753 13.107 1.00 69.50 232 PRO A C 1
ATOM 1883 O O . PRO A 1 232 ? 1.304 -8.261 14.193 1.00 69.50 232 PRO A O 1
ATOM 1886 N N . LYS A 1 233 ? 2.482 -6.754 12.998 1.00 67.56 233 LYS A N 1
ATOM 1887 C CA . LYS A 1 233 ? 2.945 -6.049 14.187 1.00 67.56 233 LYS A CA 1
ATOM 1888 C C . LYS A 1 233 ? 1.700 -5.475 14.850 1.00 67.56 233 LYS A C 1
ATOM 1890 O O . LYS A 1 233 ? 0.967 -4.723 14.209 1.00 67.56 233 LYS A O 1
ATOM 1895 N N . LYS A 1 234 ? 1.450 -5.845 16.107 1.00 60.66 234 LYS A N 1
ATOM 1896 C CA . LYS A 1 234 ? 0.531 -5.086 16.948 1.00 60.66 234 LYS A CA 1
ATOM 1897 C C . LYS A 1 234 ? 1.203 -3.737 17.165 1.00 60.66 234 LYS A C 1
ATOM 1899 O O . LYS A 1 234 ? 2.079 -3.615 18.011 1.00 60.66 234 LYS A O 1
ATOM 1904 N N . ILE A 1 235 ? 0.892 -2.778 16.301 1.00 64.50 235 ILE A N 1
ATOM 1905 C CA . ILE A 1 235 ? 1.124 -1.381 16.627 1.00 64.50 235 ILE A CA 1
ATOM 1906 C C . ILE A 1 235 ? 0.106 -1.106 17.716 1.00 64.50 235 ILE A C 1
ATOM 1908 O O . ILE A 1 235 ? -1.097 -1.245 17.484 1.00 64.50 235 ILE A O 1
ATOM 1912 N N . ASP A 1 236 ? 0.595 -0.830 18.914 1.00 65.75 236 ASP A N 1
ATOM 1913 C CA . ASP A 1 236 ? -0.267 -0.357 19.973 1.00 65.75 236 ASP A CA 1
ATOM 1914 C C . ASP A 1 236 ? -0.625 1.095 19.644 1.00 65.75 236 ASP A C 1
ATOM 1916 O O . ASP A 1 236 ? 0.111 2.032 19.955 1.00 65.75 236 ASP A O 1
ATOM 1920 N N . VAL A 1 237 ? -1.736 1.237 18.917 1.00 67.56 237 VAL A N 1
ATOM 1921 C CA . VAL A 1 237 ? -2.311 2.513 18.481 1.00 67.56 237 VAL A CA 1
ATOM 1922 C C . VAL A 1 237 ? -2.510 3.457 19.668 1.00 67.56 237 VAL A C 1
ATOM 1924 O O . VAL A 1 237 ? -2.410 4.669 19.496 1.00 67.56 237 VAL A O 1
ATOM 1927 N N . GLU A 1 238 ? -2.741 2.920 20.870 1.00 66.75 238 GLU A N 1
ATOM 1928 C CA . GLU A 1 238 ? -2.953 3.712 22.082 1.00 66.75 238 GLU A CA 1
ATOM 1929 C C . GLU A 1 238 ? -1.656 4.352 22.597 1.00 66.75 238 GLU A C 1
ATOM 1931 O O . GLU A 1 238 ? -1.722 5.390 23.259 1.00 66.75 238 GLU A O 1
ATOM 1936 N N . THR A 1 239 ? -0.494 3.781 22.254 1.00 76.38 239 THR A N 1
ATOM 1937 C CA . THR A 1 239 ? 0.841 4.251 22.681 1.00 76.38 239 THR A CA 1
ATOM 1938 C C . THR A 1 239 ? 1.637 4.970 21.589 1.00 76.38 239 THR A C 1
ATOM 1940 O O . THR A 1 239 ? 2.675 5.559 21.880 1.00 76.38 239 THR A O 1
ATOM 1943 N N . ASP A 1 240 ? 1.190 4.937 20.329 1.00 82.62 240 ASP A N 1
ATOM 1944 C CA . ASP A 1 240 ? 1.864 5.653 19.242 1.00 82.62 240 ASP A CA 1
ATOM 1945 C C . ASP A 1 240 ? 1.424 7.122 19.206 1.00 82.62 240 ASP A C 1
ATOM 1947 O O . ASP A 1 240 ? 0.369 7.472 18.666 1.00 82.62 240 ASP A O 1
ATOM 1951 N N . ASP A 1 241 ? 2.275 7.996 19.743 1.00 86.00 241 ASP A N 1
ATOM 1952 C CA . ASP A 1 241 ? 2.051 9.444 19.790 1.00 86.00 241 ASP A CA 1
ATOM 1953 C C . ASP A 1 241 ? 1.755 10.063 18.415 1.00 86.00 241 ASP A C 1
ATOM 1955 O O . ASP A 1 241 ? 0.995 11.028 18.321 1.00 86.00 241 ASP A O 1
ATOM 1959 N N . ASN A 1 242 ? 2.321 9.520 17.328 1.00 85.19 242 ASN A N 1
ATOM 1960 C CA . ASN A 1 242 ? 2.065 10.059 15.992 1.00 85.19 242 ASN A CA 1
ATOM 1961 C C . ASN A 1 242 ? 0.643 9.723 15.545 1.00 85.19 242 ASN A C 1
ATOM 1963 O O . ASN A 1 242 ? -0.024 10.572 14.958 1.00 85.19 242 ASN A O 1
ATOM 1967 N N . ILE A 1 243 ? 0.175 8.502 15.824 1.00 86.69 243 ILE A N 1
ATOM 1968 C CA . ILE A 1 243 ? -1.187 8.086 15.475 1.00 86.69 243 ILE A CA 1
ATOM 1969 C C . ILE A 1 243 ? -2.196 8.847 16.327 1.00 86.69 243 ILE A C 1
ATOM 1971 O O . ILE A 1 243 ? -3.147 9.398 15.776 1.00 86.69 243 ILE A O 1
ATOM 1975 N N . ARG A 1 244 ? -1.953 8.960 17.639 1.00 85.75 244 ARG A N 1
ATOM 1976 C CA . ARG A 1 244 ? -2.781 9.777 18.537 1.00 85.75 244 ARG A CA 1
ATOM 1977 C C . ARG A 1 244 ? -2.913 11.209 18.026 1.00 85.75 244 ARG A C 1
ATOM 1979 O O . ARG A 1 244 ? -4.027 11.690 17.853 1.00 85.75 244 ARG A O 1
ATOM 1986 N N . ARG A 1 245 ? -1.793 11.851 17.683 1.00 88.31 245 ARG A N 1
ATOM 1987 C CA . ARG A 1 245 ? -1.781 13.212 17.129 1.00 88.31 245 ARG A CA 1
ATOM 1988 C C . ARG A 1 245 ? -2.514 13.307 15.789 1.00 88.31 245 ARG A C 1
ATOM 1990 O O . ARG A 1 245 ? -3.207 14.292 15.550 1.00 88.31 245 ARG A O 1
ATOM 1997 N N . CYS A 1 246 ? -2.385 12.310 14.911 1.00 88.81 246 CYS A N 1
ATOM 1998 C CA . CYS A 1 246 ? -3.139 12.255 13.655 1.00 88.81 246 CYS A CA 1
ATOM 1999 C C . CYS A 1 246 ? -4.653 12.171 13.889 1.00 88.81 246 CYS A C 1
ATOM 2001 O O . CYS A 1 246 ? -5.389 12.872 13.198 1.00 88.81 246 CYS A O 1
ATOM 2003 N N . ILE A 1 247 ? -5.100 11.384 14.874 1.00 88.12 247 ILE A N 1
ATOM 2004 C CA . ILE A 1 247 ? -6.513 11.274 15.271 1.00 88.12 247 ILE A CA 1
ATOM 2005 C C . ILE A 1 247 ? -6.999 12.588 15.900 1.00 88.12 247 ILE A C 1
ATOM 2007 O O . ILE A 1 247 ? -8.056 13.094 15.532 1.00 88.12 247 ILE A O 1
ATOM 2011 N N . GLU A 1 248 ? -6.226 13.176 16.814 1.00 87.25 248 GLU A N 1
ATOM 2012 C CA . GLU A 1 248 ? -6.583 14.424 17.502 1.00 87.25 248 GLU A CA 1
ATOM 2013 C C . GLU A 1 248 ? -6.687 15.610 16.537 1.00 87.25 248 GLU A C 1
ATOM 2015 O O . GLU A 1 248 ? -7.601 16.422 16.653 1.00 87.25 248 GLU A O 1
ATOM 2020 N N . LEU A 1 249 ? -5.781 15.707 15.561 1.00 87.50 249 LEU A N 1
ATOM 2021 C CA . LEU A 1 249 ? -5.764 16.790 14.572 1.00 87.50 249 LEU A CA 1
ATOM 2022 C C . LEU A 1 249 ? -6.572 16.479 13.308 1.00 87.50 249 LEU A C 1
ATOM 2024 O O . LEU A 1 249 ? -6.680 17.349 12.444 1.00 87.50 249 LEU A O 1
ATOM 2028 N N . GLN A 1 250 ? -7.062 15.243 13.161 1.00 87.69 250 GLN A N 1
ATOM 2029 C CA . GLN A 1 250 ? -7.663 14.726 11.927 1.00 87.69 250 GLN A CA 1
ATOM 2030 C C . GLN A 1 250 ? -6.831 15.068 10.680 1.00 87.69 250 GLN A C 1
ATOM 2032 O O . GLN A 1 250 ? -7.338 15.491 9.641 1.00 87.69 250 GLN A O 1
ATOM 2037 N N . LYS A 1 251 ? -5.505 14.905 10.801 1.00 87.06 251 LYS A N 1
ATOM 203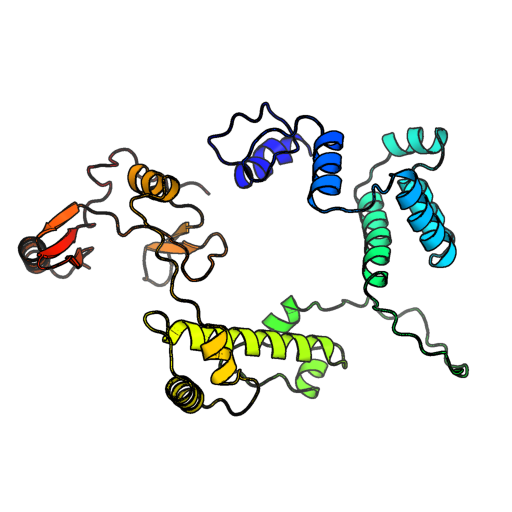8 C CA . LYS A 1 251 ? -4.525 15.248 9.763 1.00 87.06 251 LYS A CA 1
ATOM 2039 C C . LYS A 1 251 ? -3.709 14.019 9.383 1.00 87.06 251 LYS A C 1
ATOM 2041 O O . LYS A 1 251 ? -2.775 13.624 10.083 1.00 87.06 251 LYS A O 1
ATOM 2046 N N . TRP A 1 252 ? -4.040 13.456 8.224 1.00 89.12 252 TRP A N 1
ATOM 2047 C CA . TRP A 1 252 ? -3.482 12.205 7.715 1.00 89.12 252 TRP A CA 1
ATOM 2048 C C . TRP A 1 252 ? -2.573 12.460 6.510 1.00 89.12 252 TRP A C 1
ATOM 2050 O O . TRP A 1 252 ? -2.981 13.055 5.515 1.00 89.12 252 TRP A O 1
ATOM 2060 N N . SER A 1 253 ? -1.307 12.040 6.599 1.00 87.19 253 SER A N 1
ATOM 2061 C CA . SER A 1 253 ? -0.321 12.293 5.538 1.00 87.19 253 SER A CA 1
ATOM 2062 C C . SER A 1 253 ? -0.379 11.244 4.429 1.00 87.19 253 SER A C 1
ATOM 2064 O O . SER A 1 253 ? -0.413 10.042 4.694 1.00 87.19 253 SER A O 1
ATOM 2066 N N . GLY A 1 254 ? -0.247 11.686 3.179 1.00 88.62 254 GLY A N 1
ATOM 2067 C CA . GLY A 1 254 ? -0.200 10.781 2.030 1.00 88.62 254 GLY A CA 1
ATOM 2068 C C . GLY A 1 254 ? -1.562 10.412 1.451 1.00 88.62 254 GLY A C 1
ATOM 2069 O O . GLY A 1 254 ? -1.625 9.497 0.636 1.00 88.62 254 GLY A O 1
ATOM 2070 N N . VAL A 1 255 ? -2.629 11.092 1.867 1.00 90.56 255 VAL A N 1
ATOM 2071 C CA . VAL A 1 255 ? -3.975 10.947 1.310 1.00 90.56 255 VAL A CA 1
ATOM 2072 C C . VAL A 1 255 ? -4.529 12.307 0.901 1.00 90.56 255 VAL A C 1
ATOM 2074 O O . VAL A 1 255 ? -4.212 13.320 1.522 1.00 90.56 255 VAL A O 1
ATOM 2077 N N . ALA A 1 256 ? -5.344 12.329 -0.149 1.00 87.81 256 ALA A N 1
ATOM 2078 C CA . ALA A 1 256 ? -6.043 13.519 -0.621 1.00 87.81 256 ALA A CA 1
ATOM 2079 C C . ALA A 1 256 ? -7.453 13.162 -1.099 1.00 87.81 256 ALA A C 1
ATOM 2081 O O . ALA A 1 256 ? -7.697 12.041 -1.547 1.00 87.81 256 ALA A O 1
ATOM 2082 N N . ILE A 1 257 ? -8.377 14.121 -1.030 1.00 86.25 257 ILE A N 1
ATOM 2083 C CA . ILE A 1 257 ? -9.718 13.964 -1.598 1.00 86.25 257 ILE A CA 1
ATOM 2084 C C . ILE A 1 257 ? -9.644 14.254 -3.097 1.00 86.25 257 ILE A C 1
ATOM 2086 O O . ILE A 1 257 ? -9.079 15.264 -3.515 1.00 86.25 257 ILE A O 1
ATOM 2090 N N . LYS A 1 258 ? -10.242 13.383 -3.904 1.00 90.12 258 LYS A N 1
ATOM 2091 C CA . LYS A 1 258 ? -10.410 13.564 -5.343 1.00 90.12 258 LYS A CA 1
ATOM 2092 C C . LYS A 1 258 ? -11.883 13.404 -5.695 1.00 90.12 258 LYS A C 1
ATOM 2094 O O . LYS A 1 258 ? -12.514 12.435 -5.281 1.00 90.12 258 LYS A O 1
ATOM 2099 N N . THR A 1 259 ? -12.417 14.336 -6.475 1.00 90.81 259 THR A N 1
ATOM 2100 C CA . THR A 1 259 ? -13.717 14.153 -7.126 1.00 90.81 259 THR A CA 1
ATOM 2101 C C . THR A 1 259 ? -13.511 13.316 -8.382 1.00 90.81 259 THR A C 1
ATOM 2103 O O . THR A 1 259 ? -12.654 13.634 -9.207 1.00 90.81 259 THR A O 1
ATOM 2106 N N . PHE A 1 260 ? -14.262 12.231 -8.504 1.00 87.81 260 PHE A N 1
ATOM 2107 C CA . PHE A 1 260 ? -14.245 11.358 -9.666 1.00 87.81 260 PHE A CA 1
ATOM 2108 C C . PHE A 1 260 ? -15.428 11.702 -10.575 1.00 87.81 260 PHE A C 1
ATOM 2110 O O . PHE A 1 260 ? -16.568 11.788 -10.121 1.00 87.81 260 PHE A O 1
ATOM 2117 N N . GLU A 1 261 ? -15.142 11.919 -11.857 1.00 86.81 261 GLU A N 1
ATOM 2118 C CA . GLU A 1 261 ? -16.110 12.400 -12.856 1.00 86.81 261 GLU A CA 1
ATOM 2119 C C . GLU A 1 261 ? -17.136 11.333 -13.277 1.00 86.81 261 GLU A C 1
ATOM 2121 O O . GLU A 1 261 ? -18.171 11.646 -13.852 1.00 86.81 261 GLU A O 1
ATOM 2126 N N . ASP A 1 262 ? -16.895 10.065 -12.953 1.00 83.94 262 ASP A N 1
ATOM 2127 C CA . ASP A 1 262 ? -17.698 8.906 -13.353 1.00 83.94 262 ASP A CA 1
ATOM 2128 C C . ASP A 1 262 ? -18.818 8.563 -12.358 1.00 83.94 262 ASP A C 1
ATOM 2130 O O . ASP A 1 262 ? -19.059 7.397 -12.046 1.00 83.94 262 ASP A O 1
ATOM 2134 N N . ASN A 1 263 ? -19.501 9.582 -11.831 1.00 76.12 263 ASN A N 1
ATOM 2135 C CA . ASN A 1 263 ? -20.599 9.457 -10.859 1.00 76.12 263 ASN A CA 1
ATOM 2136 C C . ASN A 1 263 ? -20.232 8.775 -9.525 1.00 76.12 263 ASN A C 1
ATOM 2138 O O . ASN A 1 263 ? -21.105 8.565 -8.686 1.00 76.12 263 ASN A O 1
ATOM 2142 N N . ARG A 1 264 ? -18.950 8.472 -9.274 1.00 81.12 264 ARG A N 1
ATOM 2143 C CA . ARG A 1 264 ? -18.475 7.963 -7.973 1.00 81.12 264 ARG A CA 1
ATOM 2144 C C . ARG A 1 264 ? -18.428 9.039 -6.885 1.00 81.12 264 ARG A C 1
ATOM 2146 O O . ARG A 1 264 ? -18.262 8.711 -5.714 1.00 81.12 264 ARG A O 1
ATOM 2153 N N . GLY A 1 265 ? -18.565 10.312 -7.257 1.00 86.00 265 GLY A N 1
ATOM 2154 C CA . GLY A 1 265 ? -18.530 11.434 -6.325 1.00 86.00 265 GLY A CA 1
ATOM 2155 C C . GLY A 1 265 ? -17.129 11.674 -5.761 1.00 86.00 265 GLY A C 1
ATOM 2156 O O . GLY A 1 265 ? -16.125 11.551 -6.465 1.00 86.00 265 GLY A O 1
ATOM 2157 N N . GLN A 1 266 ? -17.049 12.064 -4.490 1.00 87.75 266 GLN A N 1
ATOM 2158 C CA . GLN A 1 266 ? -15.771 12.272 -3.808 1.00 87.75 266 GLN A CA 1
ATOM 2159 C C . GLN A 1 266 ? -15.214 10.951 -3.279 1.00 87.75 266 GLN A C 1
ATOM 2161 O O . GLN A 1 266 ? -15.925 10.164 -2.662 1.00 87.75 266 GLN A O 1
ATOM 2166 N N . GLY A 1 267 ? -13.914 10.740 -3.458 1.00 87.94 267 GLY A N 1
ATOM 2167 C CA . GLY A 1 267 ? -13.192 9.646 -2.823 1.00 87.94 267 GLY A CA 1
ATOM 2168 C C . GLY A 1 267 ? -11.806 10.070 -2.361 1.00 87.94 267 GLY A C 1
ATOM 2169 O O . GLY A 1 267 ? -11.407 11.226 -2.495 1.00 87.94 267 GLY A O 1
ATOM 2170 N N . VAL A 1 268 ? -11.067 9.116 -1.804 1.00 90.19 268 VAL A N 1
ATOM 2171 C CA . VAL A 1 268 ? -9.727 9.340 -1.255 1.00 90.19 268 VAL A CA 1
ATOM 2172 C C . VAL A 1 268 ? -8.696 8.661 -2.150 1.00 90.19 268 VAL A C 1
ATOM 2174 O O . VAL A 1 268 ? -8.847 7.495 -2.509 1.00 90.19 268 VAL A O 1
ATOM 2177 N N . VAL A 1 269 ? -7.639 9.389 -2.508 1.00 91.00 269 VAL A N 1
ATOM 2178 C CA . VAL A 1 269 ? -6.497 8.885 -3.280 1.00 91.00 269 VAL A CA 1
ATOM 2179 C C . VAL A 1 269 ? -5.217 8.958 -2.460 1.00 91.00 269 VAL A C 1
ATOM 2181 O O . VAL A 1 269 ? -5.038 9.860 -1.641 1.00 91.00 269 VAL A O 1
ATOM 2184 N N . ALA A 1 270 ? -4.307 8.015 -2.696 1.00 92.31 270 ALA A N 1
ATOM 2185 C CA . ALA A 1 270 ? -2.970 8.061 -2.124 1.00 92.31 270 ALA A CA 1
ATOM 2186 C C . ALA A 1 270 ? -2.102 9.077 -2.884 1.00 92.31 270 ALA A C 1
ATOM 2188 O O . ALA A 1 270 ? -2.071 9.080 -4.112 1.00 92.31 270 ALA A O 1
ATOM 2189 N N . THR A 1 271 ? -1.369 9.912 -2.152 1.00 88.75 271 THR A N 1
ATOM 2190 C CA . THR A 1 271 ? -0.367 10.851 -2.691 1.00 88.75 271 THR A CA 1
ATOM 2191 C C . THR A 1 271 ? 1.068 10.396 -2.417 1.00 88.75 271 THR A C 1
ATOM 2193 O O . THR A 1 271 ? 2.024 11.062 -2.803 1.00 88.75 271 THR A O 1
ATOM 2196 N N . LYS A 1 272 ? 1.230 9.243 -1.755 1.00 88.12 272 LYS A N 1
ATOM 2197 C CA . LYS A 1 272 ? 2.510 8.568 -1.521 1.00 88.12 272 LYS A CA 1
ATOM 2198 C C . LYS A 1 272 ? 2.324 7.051 -1.493 1.00 88.12 272 LYS A C 1
ATOM 2200 O O . LYS A 1 272 ? 1.211 6.555 -1.330 1.00 88.12 272 LYS A O 1
ATOM 2205 N N . ASN A 1 273 ? 3.432 6.320 -1.557 1.00 84.38 273 ASN A N 1
ATOM 2206 C CA . ASN A 1 273 ? 3.423 4.870 -1.382 1.00 84.38 273 ASN A CA 1
ATOM 2207 C C . ASN A 1 273 ? 3.176 4.495 0.087 1.00 84.38 273 ASN A C 1
ATOM 2209 O O . ASN A 1 273 ? 3.863 4.986 0.986 1.00 84.38 273 ASN A O 1
ATOM 2213 N N . PHE A 1 274 ? 2.231 3.583 0.319 1.00 82.12 274 PHE A N 1
ATOM 2214 C CA . PHE A 1 274 ? 1.996 2.969 1.624 1.00 82.12 274 PHE A CA 1
ATOM 2215 C C . PHE A 1 274 ? 2.497 1.531 1.620 1.00 82.12 274 PHE A C 1
ATOM 2217 O O . PHE A 1 274 ? 2.216 0.763 0.700 1.00 82.12 274 PHE A O 1
ATOM 2224 N N . LEU A 1 275 ? 3.215 1.155 2.676 1.00 77.75 275 LEU A N 1
ATOM 2225 C CA . LEU A 1 275 ? 3.560 -0.240 2.892 1.00 77.75 275 LEU A CA 1
ATOM 2226 C C . LEU A 1 275 ? 2.329 -0.985 3.413 1.00 77.75 275 LEU A C 1
ATOM 2228 O O . LEU A 1 275 ? 1.491 -0.446 4.137 1.00 77.75 275 LEU A O 1
ATOM 2232 N N . LYS A 1 276 ? 2.224 -2.264 3.071 1.00 73.31 276 LYS A N 1
ATOM 2233 C CA . LYS A 1 276 ? 1.158 -3.121 3.586 1.00 73.31 276 LYS A CA 1
ATOM 2234 C C . LYS A 1 276 ? 1.233 -3.203 5.115 1.00 73.31 276 LYS A C 1
ATOM 2236 O O . LYS A 1 276 ? 2.276 -3.535 5.672 1.00 73.31 276 LYS A O 1
ATOM 2241 N N . GLY A 1 277 ? 0.112 -2.921 5.779 1.00 74.19 277 GLY A N 1
ATOM 2242 C CA . GLY A 1 277 ? 0.027 -2.834 7.241 1.00 74.19 277 GLY A CA 1
ATOM 2243 C C . GLY A 1 277 ? 0.298 -1.437 7.813 1.00 74.19 277 GLY A C 1
ATOM 2244 O O . GLY A 1 277 ? 0.221 -1.273 9.026 1.00 74.19 277 GLY A O 1
ATOM 2245 N N . SER A 1 278 ? 0.591 -0.434 6.976 1.00 82.06 278 SER A N 1
ATOM 2246 C CA . SER A 1 278 ? 0.588 0.967 7.401 1.00 82.06 278 SER A CA 1
ATOM 2247 C C . SER A 1 278 ?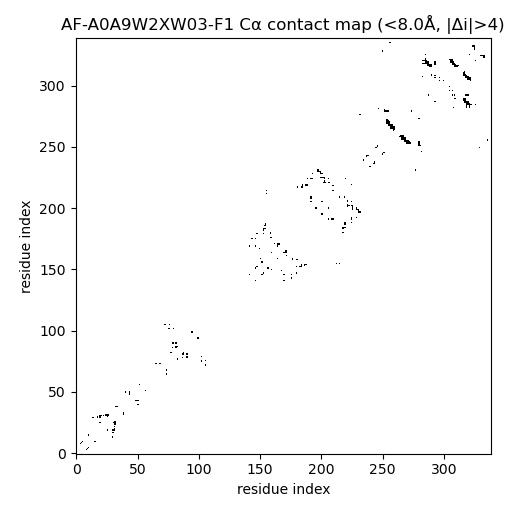 -0.823 1.429 7.765 1.00 82.06 278 SER A C 1
ATOM 2249 O O . SER A 1 278 ? -1.796 1.069 7.104 1.00 82.06 278 SER A O 1
ATOM 2251 N N . ILE A 1 279 ? -0.917 2.269 8.793 1.00 86.00 279 ILE A N 1
ATOM 2252 C CA . ILE A 1 279 ? -2.145 2.988 9.138 1.00 86.00 279 ILE A CA 1
ATOM 2253 C C . ILE A 1 279 ? -2.262 4.197 8.206 1.00 86.00 279 ILE A C 1
ATOM 2255 O O . ILE A 1 279 ? -1.295 4.939 8.028 1.00 86.00 279 ILE A O 1
ATOM 2259 N N . ILE A 1 280 ? -3.427 4.338 7.570 1.00 90.25 280 ILE A N 1
ATOM 2260 C CA . ILE A 1 280 ? -3.690 5.353 6.540 1.00 90.25 280 ILE A CA 1
ATOM 2261 C C . ILE A 1 280 ? -4.479 6.516 7.143 1.00 90.25 280 ILE A C 1
ATOM 2263 O O . ILE A 1 280 ? -3.992 7.644 7.144 1.00 90.25 280 ILE A O 1
ATOM 2267 N N . CYS A 1 281 ? -5.671 6.224 7.661 1.00 91.19 281 CYS A N 1
ATOM 2268 C CA . CYS A 1 281 ? -6.529 7.137 8.406 1.00 91.19 281 CYS A CA 1
ATOM 2269 C C . CYS A 1 281 ? -7.491 6.355 9.306 1.00 91.19 281 CYS A C 1
ATOM 2271 O O . CYS A 1 281 ? -7.637 5.138 9.144 1.00 91.19 281 CYS A O 1
ATOM 2273 N N . ASP A 1 282 ? -8.129 7.039 10.253 1.00 91.50 282 ASP A N 1
ATOM 2274 C CA . ASP A 1 282 ? -9.265 6.509 10.998 1.00 91.50 282 ASP A CA 1
ATOM 2275 C C . ASP A 1 282 ? -10.568 6.656 10.198 1.00 91.50 282 ASP A C 1
ATOM 2277 O O . ASP A 1 282 ? -10.657 7.401 9.219 1.00 91.50 282 ASP A O 1
ATOM 2281 N N . TYR A 1 283 ? -11.590 5.907 10.611 1.00 92.38 283 TYR A N 1
ATOM 2282 C CA . TYR A 1 283 ? -12.966 6.189 10.224 1.00 92.38 283 TYR A CA 1
ATOM 2283 C C . TYR A 1 283 ? -13.534 7.147 11.271 1.00 92.38 283 TYR A C 1
ATOM 2285 O O . TYR A 1 283 ? -13.984 6.714 12.331 1.00 92.38 283 TYR A O 1
ATOM 2293 N N . HIS A 1 284 ? -13.402 8.446 11.019 1.00 92.00 284 HIS A N 1
ATOM 2294 C CA . HIS A 1 284 ? -13.705 9.471 12.009 1.00 92.00 284 HIS A CA 1
ATOM 2295 C C . HIS A 1 284 ? -15.203 9.788 12.084 1.00 92.00 284 HIS A C 1
ATOM 2297 O O . HIS A 1 284 ? -15.835 10.054 11.063 1.00 92.00 284 HIS A O 1
ATOM 2303 N N . GLY A 1 285 ? -15.757 9.815 13.296 1.00 91.25 285 GLY A N 1
ATOM 2304 C CA . GLY A 1 285 ? -17.157 10.142 13.550 1.00 91.25 285 GLY A CA 1
ATOM 2305 C C . GLY A 1 285 ? -17.523 10.039 15.031 1.00 91.25 285 GLY A C 1
ATOM 2306 O O . GLY A 1 285 ? -16.677 9.752 15.880 1.00 91.25 285 GLY A O 1
ATOM 2307 N N . GLU A 1 286 ? -18.792 10.276 15.342 1.00 92.31 286 GLU A N 1
ATOM 2308 C CA . GLU A 1 286 ? -19.333 10.168 16.696 1.00 92.31 286 GLU A CA 1
ATOM 2309 C C . GLU A 1 286 ? -19.554 8.698 17.067 1.00 92.31 286 GLU A C 1
ATOM 2311 O O . GLU A 1 286 ? -20.162 7.936 16.318 1.00 92.31 286 GLU A O 1
ATOM 2316 N N . LEU A 1 287 ? -19.037 8.275 18.222 1.00 93.88 287 LEU A N 1
ATOM 2317 C CA . LEU A 1 287 ? -19.219 6.908 18.697 1.00 93.88 287 LEU A CA 1
ATOM 2318 C C . LEU A 1 287 ? -20.576 6.774 19.394 1.00 93.88 287 LEU A C 1
ATOM 2320 O O . LEU A 1 287 ? -20.768 7.306 20.485 1.00 93.88 287 LEU A O 1
ATOM 2324 N N . ILE A 1 288 ? -21.474 6.005 18.789 1.00 94.88 288 ILE A N 1
ATOM 2325 C CA . ILE A 1 288 ? -22.831 5.735 19.270 1.00 94.88 288 ILE A CA 1
ATOM 2326 C C . ILE A 1 288 ? -23.046 4.229 19.484 1.00 94.88 288 ILE A C 1
ATOM 2328 O O . ILE A 1 288 ? -22.212 3.382 19.134 1.00 94.88 288 ILE A O 1
ATOM 2332 N N . THR A 1 289 ? -24.172 3.864 20.088 1.00 96.56 289 THR A N 1
ATOM 2333 C CA . THR A 1 289 ? -24.589 2.462 20.203 1.00 96.56 289 THR A CA 1
ATOM 2334 C C . THR A 1 289 ? -25.020 1.899 18.849 1.00 96.56 289 THR A C 1
ATOM 2336 O O . THR A 1 289 ? -25.376 2.622 17.914 1.00 96.56 289 THR A O 1
ATOM 2339 N N . SER A 1 290 ? -24.993 0.570 18.720 1.00 94.62 290 SER A N 1
ATOM 2340 C CA . SER A 1 290 ? -25.492 -0.073 17.504 1.00 94.62 290 SER A CA 1
ATOM 2341 C C . SER A 1 290 ? -26.983 0.197 17.306 1.00 94.62 290 SER A C 1
ATOM 2343 O O . SER A 1 290 ? -27.410 0.388 16.172 1.00 94.62 290 SER A O 1
ATOM 2345 N N . GLU A 1 291 ? -27.771 0.221 18.375 1.00 95.00 291 GLU A N 1
ATOM 2346 C CA . GLU A 1 291 ? -29.210 0.466 18.346 1.00 95.00 291 GLU A CA 1
ATOM 2347 C C . GLU A 1 291 ? -29.532 1.871 17.818 1.00 95.00 291 GLU A C 1
ATOM 2349 O O . GLU A 1 291 ? -30.346 1.990 16.901 1.00 95.00 291 GLU A O 1
ATOM 2354 N N . GLU A 1 292 ? -28.838 2.903 18.311 1.00 94.56 292 GLU A N 1
ATOM 2355 C CA . GLU A 1 292 ? -28.946 4.281 17.802 1.00 94.56 292 GLU A CA 1
ATOM 2356 C C . GLU A 1 292 ? -28.605 4.344 16.309 1.00 94.56 292 GLU A C 1
ATOM 2358 O O . GLU A 1 292 ? -29.383 4.873 15.518 1.00 94.56 292 GLU A O 1
ATOM 2363 N N . GLY A 1 293 ? -27.505 3.714 15.881 1.00 92.81 293 GLY A N 1
ATOM 2364 C CA . GLY A 1 293 ? -27.133 3.688 14.464 1.00 92.81 293 GLY A CA 1
ATOM 2365 C C . GLY A 1 293 ? -28.199 3.038 13.569 1.00 92.81 293 GLY A C 1
ATOM 2366 O O . GLY A 1 293 ? -28.466 3.523 12.471 1.00 92.81 293 GLY A O 1
ATOM 2367 N N . HIS A 1 294 ? -28.863 1.968 14.026 1.00 91.81 294 HIS A N 1
ATOM 2368 C CA . HIS A 1 294 ? -29.961 1.353 13.265 1.00 91.81 294 HIS A CA 1
ATOM 2369 C C . HIS A 1 294 ? -31.215 2.234 13.226 1.00 91.81 294 HIS A C 1
ATOM 2371 O O . HIS A 1 294 ? -31.96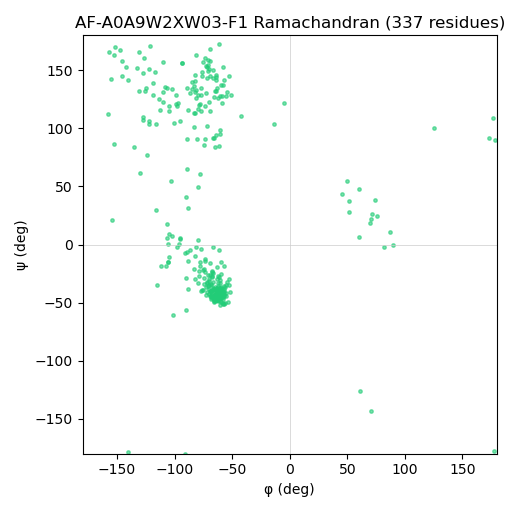2 2.167 12.251 1.00 91.81 294 HIS A O 1
ATOM 2377 N N . GLN A 1 295 ? -31.477 3.035 14.264 1.00 92.38 295 GLN A N 1
ATOM 2378 C CA . GLN A 1 295 ? -32.573 4.009 14.245 1.00 92.38 295 GLN A CA 1
ATOM 2379 C C . GLN A 1 295 ? -32.307 5.097 13.204 1.00 92.38 295 GLN A C 1
ATOM 2381 O O . GLN A 1 295 ? -33.182 5.366 12.384 1.00 92.38 295 GLN A O 1
ATOM 2386 N N . ILE A 1 296 ? -31.081 5.628 13.174 1.00 89.56 296 ILE A N 1
ATOM 2387 C CA . ILE A 1 296 ? -30.638 6.608 12.176 1.00 89.56 296 ILE A CA 1
ATOM 2388 C C . ILE A 1 296 ? -30.794 6.030 10.765 1.00 89.56 296 ILE A C 1
ATOM 2390 O O . ILE A 1 296 ? -31.459 6.633 9.925 1.00 89.56 296 ILE A O 1
ATOM 2394 N N . LEU A 1 297 ? -30.284 4.817 10.525 1.00 87.25 297 LEU A N 1
ATOM 2395 C CA . LEU A 1 297 ? -30.387 4.147 9.225 1.00 87.25 297 LEU A CA 1
ATOM 2396 C C . LEU A 1 297 ? -31.842 3.947 8.769 1.00 87.25 297 LEU A C 1
ATOM 2398 O O . LEU A 1 297 ? -32.129 4.096 7.589 1.00 87.25 297 LEU A O 1
ATOM 2402 N N . LYS A 1 298 ? -32.762 3.629 9.692 1.00 87.19 298 LYS A N 1
ATOM 2403 C CA . LYS A 1 298 ? -34.199 3.480 9.394 1.00 87.19 298 LYS A CA 1
ATOM 2404 C C . LYS A 1 298 ? -34.895 4.810 9.113 1.00 87.19 298 LYS A C 1
ATOM 2406 O O . LYS A 1 298 ? -35.860 4.827 8.358 1.00 87.19 298 LYS A O 1
ATOM 2411 N N . SER A 1 299 ? -34.454 5.894 9.752 1.00 84.25 299 SER A N 1
ATOM 2412 C CA . SER A 1 299 ? -34.994 7.238 9.518 1.00 84.25 299 SER A CA 1
ATOM 2413 C C . SER A 1 299 ? -34.461 7.892 8.241 1.00 84.25 299 SER A C 1
ATOM 2415 O O . SER A 1 299 ? -35.110 8.781 7.694 1.00 84.25 299 SER A O 1
ATOM 2417 N N . SER A 1 300 ? -33.298 7.456 7.756 1.00 78.50 300 SER A N 1
ATOM 2418 C CA . SER A 1 300 ? -32.691 7.971 6.533 1.00 78.50 300 SER A CA 1
ATOM 2419 C C . SER A 1 300 ? -33.358 7.351 5.303 1.00 78.50 300 SER A C 1
ATOM 2421 O O . SER A 1 300 ? -33.340 6.139 5.110 1.00 78.50 300 SER A O 1
ATOM 2423 N N . ASN A 1 301 ? -33.939 8.199 4.452 1.00 61.72 301 ASN A N 1
ATOM 2424 C CA . ASN A 1 301 ? -34.718 7.818 3.268 1.00 61.72 301 ASN A CA 1
ATOM 2425 C C . ASN A 1 301 ? -33.814 7.405 2.079 1.00 61.72 301 ASN A C 1
ATOM 2427 O O . ASN A 1 301 ? -33.837 8.019 1.016 1.00 61.72 301 ASN A O 1
ATOM 2431 N N . ASP A 1 302 ? -33.001 6.363 2.275 1.00 55.34 302 ASP A N 1
ATOM 2432 C CA . ASP A 1 302 ? -32.196 5.696 1.232 1.00 55.34 302 ASP A CA 1
ATOM 2433 C C . ASP A 1 302 ? -30.981 6.493 0.698 1.00 55.34 302 ASP A C 1
ATOM 2435 O O . ASP A 1 302 ? -30.499 6.300 -0.420 1.00 55.34 302 ASP A O 1
ATOM 2439 N N . HIS A 1 303 ? -30.432 7.403 1.507 1.00 54.31 303 HIS A N 1
ATOM 2440 C CA . HIS A 1 303 ? -29.149 8.050 1.222 1.00 54.31 303 HIS A CA 1
ATOM 2441 C C . HIS A 1 303 ? -28.031 7.348 1.986 1.00 54.31 303 HIS A C 1
ATOM 2443 O O . HIS A 1 303 ? -28.068 7.273 3.211 1.00 54.31 303 HIS A O 1
ATOM 2449 N N . MET A 1 304 ? -27.069 6.812 1.226 1.00 59.12 304 MET A N 1
ATOM 2450 C CA . MET A 1 304 ? -25.785 6.242 1.652 1.00 59.12 304 MET A CA 1
ATOM 2451 C C . MET A 1 304 ? -25.407 6.588 3.101 1.00 59.12 304 MET A C 1
ATOM 2453 O O . MET A 1 304 ? -24.989 7.706 3.398 1.00 59.12 304 MET A O 1
ATOM 2457 N N . GLY A 1 305 ? -25.558 5.621 4.007 1.00 74.38 305 GLY A N 1
ATOM 2458 C CA . GLY A 1 305 ? -25.246 5.820 5.417 1.00 74.38 305 GLY A CA 1
ATOM 2459 C C . GLY A 1 305 ? -23.739 5.870 5.646 1.00 74.38 305 GLY A C 1
ATOM 2460 O O . GLY A 1 305 ? -23.041 4.880 5.430 1.00 74.38 305 GLY A O 1
ATOM 2461 N N . TYR A 1 306 ? -23.234 6.991 6.159 1.00 89.31 306 TYR A N 1
ATOM 2462 C CA . TYR A 1 306 ? -21.874 7.101 6.702 1.00 89.31 306 TYR A CA 1
ATOM 2463 C C . TYR A 1 306 ? -21.812 6.516 8.125 1.00 89.31 306 TYR A C 1
ATOM 2465 O O . TYR A 1 306 ? -21.350 7.158 9.065 1.00 89.31 306 TYR A O 1
ATOM 2473 N N . LEU A 1 307 ? -22.346 5.302 8.281 1.00 91.81 307 LEU A N 1
ATOM 2474 C CA . LEU A 1 307 ? -22.452 4.571 9.540 1.00 91.81 307 LEU A CA 1
ATOM 2475 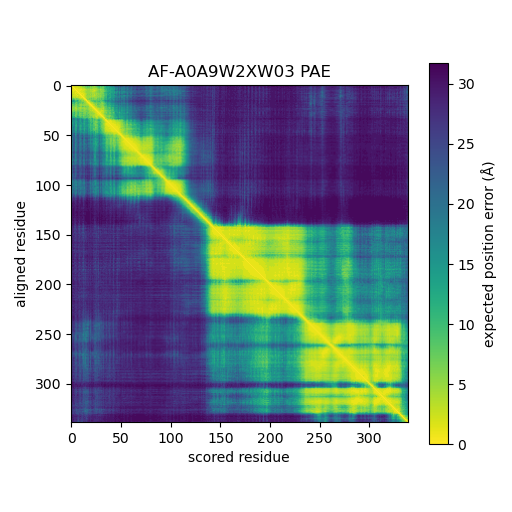C C . LEU A 1 307 ? -21.562 3.331 9.479 1.00 91.81 307 LEU A C 1
ATOM 2477 O O . LEU A 1 307 ? -21.708 2.492 8.587 1.00 91.81 307 LEU A O 1
ATOM 2481 N N . PHE A 1 308 ? -20.664 3.182 10.450 1.00 94.19 308 PHE A N 1
ATOM 2482 C CA . PHE A 1 308 ? -19.781 2.021 10.547 1.00 94.19 308 PHE A CA 1
ATOM 2483 C C . PHE A 1 308 ? -20.064 1.218 11.816 1.00 94.19 308 PHE A C 1
ATOM 2485 O O . PHE A 1 308 ? -19.657 1.597 12.914 1.00 94.19 308 PHE A O 1
ATOM 2492 N N . PHE A 1 309 ? -20.750 0.085 11.666 1.00 94.62 309 PHE A N 1
ATOM 2493 C CA . PHE A 1 309 ? -21.101 -0.811 12.770 1.00 94.62 309 PHE A CA 1
ATOM 2494 C C . PHE A 1 309 ? -19.971 -1.795 13.087 1.00 94.62 309 PHE A C 1
ATOM 2496 O O . PHE A 1 309 ? -19.431 -2.447 12.193 1.00 94.62 309 PHE A O 1
ATOM 2503 N N . PHE A 1 310 ? -19.648 -1.959 14.371 1.00 94.88 310 PHE A N 1
ATOM 2504 C CA . PHE A 1 310 ? -18.592 -2.863 14.824 1.00 94.88 310 PHE A CA 1
ATOM 2505 C C . PHE A 1 310 ? -18.847 -3.405 16.237 1.00 94.88 310 PHE A C 1
ATOM 2507 O O . PHE A 1 310 ? -19.743 -2.967 16.958 1.00 94.88 310 PHE A O 1
ATOM 2514 N N . THR A 1 311 ? -18.048 -4.391 16.640 1.00 93.44 311 THR A N 1
ATOM 2515 C CA . THR A 1 311 ? -18.088 -4.985 17.982 1.00 93.44 311 THR A CA 1
ATOM 2516 C C . THR A 1 311 ? -16.758 -4.788 18.693 1.00 93.44 311 THR A C 1
ATOM 2518 O O . THR A 1 311 ? -15.716 -5.157 18.147 1.00 93.44 311 THR A O 1
ATOM 2521 N N . ALA A 1 312 ? -16.793 -4.266 19.918 1.00 88.44 312 ALA A N 1
ATOM 2522 C CA . ALA A 1 312 ? -15.627 -4.112 20.785 1.00 88.44 312 ALA A CA 1
ATOM 2523 C C . ALA A 1 312 ? -15.869 -4.863 22.101 1.00 88.44 312 ALA A C 1
ATOM 2525 O O . ALA A 1 312 ? -16.686 -4.458 22.931 1.00 88.44 312 ALA A O 1
ATOM 2526 N N . GLY A 1 313 ? -15.192 -6.002 22.270 1.00 89.75 313 GLY A N 1
ATOM 2527 C CA . GLY A 1 313 ? -15.524 -6.951 23.334 1.00 89.75 313 GLY A CA 1
ATOM 2528 C C . GLY A 1 313 ? -16.956 -7.468 23.170 1.00 89.75 313 GLY A C 1
ATOM 2529 O O . GLY A 1 313 ? -17.322 -7.950 22.101 1.00 89.75 313 GLY A O 1
ATOM 2530 N N . SER A 1 314 ? -17.773 -7.342 24.216 1.00 91.19 314 SER A N 1
ATOM 2531 C CA . SER A 1 314 ? -19.202 -7.687 24.198 1.00 91.19 314 SER A CA 1
ATOM 2532 C C . SER A 1 314 ? -20.115 -6.550 23.718 1.00 91.19 314 SER A C 1
ATOM 2534 O O . SER A 1 314 ? -21.321 -6.753 23.586 1.00 91.19 314 SER A O 1
ATOM 2536 N N . ARG A 1 315 ? -19.577 -5.349 23.461 1.00 94.75 315 ARG A N 1
ATOM 2537 C CA . ARG A 1 315 ? -20.370 -4.168 23.088 1.00 94.75 315 ARG A CA 1
ATOM 2538 C C . ARG A 1 315 ? -20.549 -4.091 21.576 1.00 94.75 315 ARG A C 1
ATOM 2540 O O . ARG A 1 315 ? -19.579 -4.224 20.828 1.00 94.75 315 ARG A O 1
ATOM 2547 N N . ARG A 1 316 ? -21.778 -3.817 21.134 1.00 96.19 316 ARG A N 1
ATOM 2548 C CA . ARG A 1 316 ? -22.111 -3.482 19.743 1.00 96.19 316 ARG A CA 1
ATOM 2549 C C . ARG A 1 316 ? -22.183 -1.963 19.617 1.00 96.19 316 ARG A C 1
ATOM 2551 O O . ARG A 1 316 ? -22.944 -1.324 20.336 1.00 96.19 316 ARG A O 1
ATOM 2558 N N . LEU A 1 317 ? -21.372 -1.395 18.736 1.00 97.19 317 LEU A N 1
ATOM 2559 C CA . LEU A 1 317 ? -21.176 0.047 18.595 1.00 97.19 317 LEU A CA 1
ATOM 2560 C C . LEU A 1 317 ? -21.309 0.459 17.126 1.00 97.19 317 LEU A C 1
ATOM 2562 O O . LEU A 1 317 ? -21.278 -0.384 16.223 1.00 97.19 317 LEU A O 1
ATOM 2566 N N . CYS A 1 318 ? -21.451 1.756 16.889 1.00 95.06 318 CYS A N 1
ATOM 2567 C CA . CYS A 1 318 ? -21.462 2.355 15.563 1.00 95.06 318 CYS A CA 1
ATOM 2568 C C . CYS A 1 318 ? -20.692 3.679 15.585 1.00 95.06 318 CYS A C 1
ATOM 2570 O O . CYS A 1 318 ? -20.766 4.417 16.561 1.00 95.06 318 CYS A O 1
ATOM 2572 N N . ILE A 1 319 ? -19.944 3.972 14.524 1.00 95.00 319 ILE A N 1
ATOM 2573 C CA . ILE A 1 319 ? -19.382 5.306 14.289 1.00 95.00 319 ILE A CA 1
ATOM 2574 C C . ILE A 1 319 ? -20.297 6.029 13.303 1.00 95.00 319 ILE A C 1
ATOM 2576 O O . ILE A 1 319 ? -20.493 5.537 12.192 1.00 95.00 319 ILE A O 1
ATOM 2580 N N . ASP A 1 320 ? -20.845 7.171 13.711 1.00 93.06 320 ASP A N 1
ATOM 2581 C CA . ASP A 1 320 ? -21.633 8.076 12.876 1.00 93.06 320 ASP A CA 1
ATOM 2582 C C . ASP A 1 320 ? -20.758 9.190 12.295 1.00 93.06 320 ASP A C 1
ATOM 2584 O O . ASP A 1 320 ? -20.339 10.118 12.988 1.00 93.06 320 ASP A O 1
ATOM 2588 N N . ALA A 1 321 ? -20.479 9.080 10.999 1.00 91.88 321 ALA A N 1
ATOM 2589 C CA . ALA A 1 321 ? -19.678 10.022 10.231 1.00 91.88 321 ALA A CA 1
ATOM 2590 C C . ALA A 1 321 ? -20.528 10.897 9.287 1.00 91.88 321 ALA A C 1
ATOM 2592 O O . ALA A 1 321 ? -19.994 11.495 8.355 1.00 91.88 321 ALA A O 1
ATOM 2593 N N . GLN A 1 322 ? -21.847 10.990 9.495 1.00 86.88 322 GLN A N 1
ATOM 2594 C CA . GLN A 1 322 ? -22.730 11.757 8.604 1.00 86.88 322 GLN A CA 1
ATOM 2595 C C . GLN A 1 322 ? -22.548 13.277 8.726 1.00 86.88 322 GLN A C 1
ATOM 2597 O O . GLN A 1 322 ? -22.825 14.015 7.782 1.00 86.88 322 GLN A O 1
ATOM 2602 N N . THR A 1 323 ? -22.092 13.766 9.883 1.00 84.12 323 THR A N 1
ATOM 2603 C CA . THR A 1 323 ? -21.956 15.207 10.134 1.00 84.12 323 THR A CA 1
ATOM 2604 C C . THR A 1 323 ? -20.585 15.717 9.688 1.00 84.12 323 THR A C 1
ATOM 2606 O O . THR A 1 323 ? -19.564 15.371 10.284 1.00 84.12 323 THR A O 1
ATOM 2609 N N . HIS A 1 324 ? -20.561 16.607 8.691 1.00 77.62 324 HIS A N 1
ATOM 2610 C CA . HIS A 1 324 ? -19.359 17.332 8.275 1.00 77.62 324 HIS A CA 1
ATOM 2611 C C . HIS A 1 324 ? -19.626 18.846 8.156 1.00 77.62 324 HIS A C 1
ATOM 2613 O O . HIS A 1 324 ? -20.593 19.225 7.491 1.00 77.62 324 HIS A O 1
ATOM 2619 N N . PRO A 1 325 ? -18.772 19.728 8.719 1.00 79.69 325 PRO A N 1
ATOM 2620 C CA . PRO A 1 325 ? -17.621 19.437 9.583 1.00 79.69 325 PRO A CA 1
ATOM 2621 C C . PRO A 1 325 ? -18.044 18.777 10.906 1.00 79.69 325 PRO A C 1
ATOM 2623 O O . PRO A 1 325 ? -19.120 19.058 11.430 1.00 79.69 325 PRO A O 1
ATOM 2626 N N . CYS A 1 326 ? -17.215 17.875 11.438 1.00 83.50 326 CYS A N 1
ATOM 2627 C CA . CYS A 1 326 ? -17.538 17.166 12.676 1.00 83.50 326 CYS A CA 1
ATOM 2628 C C . CYS A 1 326 ? -17.463 18.107 13.891 1.00 83.50 326 CYS A C 1
ATOM 2630 O O . CYS A 1 326 ? -16.728 19.100 13.898 1.00 83.50 326 CYS A O 1
ATOM 2632 N N . LYS A 1 327 ? -18.208 17.775 14.953 1.00 84.75 327 LYS A N 1
ATOM 2633 C CA . LYS A 1 327 ? -18.321 18.594 16.175 1.00 84.75 327 LYS A CA 1
ATOM 2634 C C . LYS A 1 327 ? -16.963 18.885 16.830 1.00 84.75 327 LYS A C 1
ATOM 2636 O O . LYS A 1 327 ? -16.761 19.976 17.353 1.00 84.75 327 LYS A O 1
ATOM 2641 N N . CYS A 1 328 ? -16.034 17.929 16.794 1.00 83.94 328 CYS A N 1
ATOM 2642 C CA . CYS A 1 328 ? -14.689 18.076 17.355 1.00 83.94 328 CYS A CA 1
ATOM 2643 C C . CYS A 1 328 ? -13.730 18.886 16.467 1.00 83.94 328 CYS A C 1
ATOM 2645 O O . CYS A 1 328 ? -12.756 19.434 16.982 1.00 83.94 328 CYS A O 1
ATOM 2647 N N . HIS A 1 329 ? -14.024 19.049 15.171 1.00 83.31 329 HIS A N 1
ATOM 2648 C CA . HIS A 1 329 ? -13.191 19.810 14.230 1.00 83.31 329 HIS A CA 1
ATOM 2649 C C . HIS A 1 329 ? -14.023 20.827 13.428 1.00 83.31 329 HIS A C 1
ATOM 2651 O O . HIS A 1 329 ? -14.038 20.795 12.195 1.00 83.31 329 HIS A O 1
ATOM 2657 N N . PRO A 1 330 ? -14.665 21.805 14.099 1.00 73.81 330 PRO A N 1
ATOM 2658 C CA . PRO A 1 330 ? -15.609 22.731 13.464 1.00 73.81 330 PRO A CA 1
ATOM 2659 C C . PRO A 1 330 ? -14.936 23.695 12.476 1.00 73.81 330 PRO A C 1
ATOM 2661 O O . PRO A 1 330 ? -15.571 24.205 11.558 1.00 73.81 330 PRO A O 1
ATOM 2664 N N . LYS A 1 331 ? -13.630 23.946 12.651 1.00 66.50 331 LYS A N 1
ATOM 2665 C CA . LYS A 1 331 ? -12.822 24.835 11.799 1.00 66.50 331 LYS A CA 1
ATOM 2666 C C . LYS A 1 331 ? -12.179 24.121 10.607 1.00 66.50 331 LYS A C 1
ATOM 2668 O O . LYS A 1 331 ? -11.602 24.783 9.752 1.00 66.50 331 LYS A O 1
ATOM 2673 N N . HIS A 1 332 ? -12.294 22.794 10.519 1.00 56.53 332 HIS A N 1
ATOM 2674 C CA . HIS A 1 332 ? -11.773 22.002 9.402 1.00 56.53 332 HIS A CA 1
ATOM 2675 C C . HIS A 1 332 ? -12.782 21.880 8.251 1.00 56.53 332 HIS A C 1
ATOM 2677 O O . HIS A 1 332 ? -12.769 20.904 7.503 1.00 56.53 332 HIS A O 1
ATOM 2683 N N . GLY A 1 333 ? -13.618 22.905 8.056 1.00 44.47 333 GLY A N 1
ATOM 2684 C CA . GLY A 1 333 ? -14.289 23.125 6.782 1.00 44.47 333 GLY A CA 1
ATOM 2685 C C . GLY A 1 333 ? -13.227 23.346 5.704 1.00 44.47 333 GLY A C 1
ATOM 2686 O O . GLY A 1 333 ? -12.737 24.455 5.526 1.00 44.47 333 GLY A O 1
ATOM 2687 N N . ASN A 1 334 ? -12.859 22.275 4.999 1.00 43.94 334 ASN A N 1
ATOM 2688 C CA . ASN A 1 334 ? -11.890 22.252 3.900 1.00 43.94 334 ASN A CA 1
ATOM 2689 C C . ASN A 1 334 ? -10.391 22.388 4.253 1.00 43.94 334 ASN A C 1
ATOM 2691 O O . ASN A 1 334 ? -9.643 22.937 3.446 1.00 43.94 334 ASN A O 1
ATOM 2695 N N . SER A 1 335 ? -9.877 21.800 5.343 1.00 39.31 335 SER A N 1
ATOM 2696 C CA . SER A 1 335 ? -8.404 21.661 5.490 1.00 39.31 335 SER A CA 1
ATOM 2697 C C . SER A 1 335 ? -7.759 20.705 4.467 1.00 39.31 335 SER A C 1
ATOM 2699 O O . SER A 1 335 ? -6.543 20.543 4.451 1.00 39.31 335 SER A O 1
ATOM 2701 N N . TRP A 1 336 ? -8.571 20.084 3.608 1.00 47.34 336 TRP A N 1
ATOM 2702 C CA . TRP A 1 336 ? -8.163 19.218 2.500 1.00 47.34 336 TRP A CA 1
ATOM 2703 C C . TRP A 1 336 ? -8.133 19.945 1.143 1.00 47.34 336 TRP A C 1
ATOM 2705 O O . TRP A 1 336 ? -7.782 19.335 0.137 1.00 47.34 336 TRP A O 1
ATOM 2715 N N . LYS A 1 337 ? -8.501 21.237 1.091 1.00 34.75 337 LYS A N 1
ATOM 2716 C CA . LYS A 1 337 ? -8.382 22.070 -0.115 1.00 34.75 337 LYS A CA 1
ATOM 2717 C C . LYS A 1 337 ? -7.146 22.958 -0.025 1.00 34.75 337 LYS A C 1
ATOM 2719 O O . LYS A 1 337 ? -7.167 23.963 0.681 1.00 34.75 337 LYS A O 1
ATOM 2724 N N . LYS A 1 338 ? -6.112 22.583 -0.777 1.00 29.70 338 LYS A N 1
ATOM 2725 C CA . LYS A 1 338 ? -5.285 23.442 -1.647 1.00 29.70 338 LYS A CA 1
ATOM 2726 C C . LYS A 1 338 ? -4.118 22.598 -2.169 1.00 29.70 338 LYS A C 1
ATOM 2728 O O . LYS A 1 338 ? -3.090 22.499 -1.509 1.00 29.70 338 LYS A O 1
ATOM 2733 N N . ASN A 1 339 ? -4.331 21.988 -3.332 1.00 29.89 339 ASN A N 1
ATOM 2734 C CA . ASN A 1 339 ? -3.314 21.957 -4.378 1.00 29.89 339 ASN A CA 1
ATOM 2735 C C . ASN A 1 339 ? -3.784 22.933 -5.449 1.00 29.89 339 ASN A C 1
ATOM 2737 O O . ASN A 1 339 ? -5.004 22.889 -5.740 1.00 29.89 339 ASN A O 1
#

Organism: Betta splendens (NCBI:txid158456)

Nearest PDB structures (foldseek):
  7u5v-assembly1_A  TM=6.308E-01  e=2.137E-01  Homo sapiens
  6kiz-assembly1_K  TM=6.242E-01  e=4.288E-01  Homo sapiens

Solvent-accessible surface area (backbone atoms only — not comparable to full-atom values): 21647 Å² total; per-residue (Å²): 110,69,63,56,37,64,72,66,50,42,67,78,76,48,64,95,87,54,92,37,87,86,57,90,57,59,44,100,84,41,49,59,60,88,44,70,68,60,54,48,50,52,48,32,59,75,69,71,45,81,90,75,46,75,65,59,55,47,50,54,51,53,54,50,43,70,73,74,50,55,74,72,54,44,51,54,49,41,56,74,67,32,82,41,77,69,45,41,64,50,56,78,73,58,81,57,71,63,64,55,50,56,48,49,54,57,55,53,55,58,62,67,67,73,76,63,89,82,78,89,78,85,90,81,89,82,84,86,89,80,91,75,82,95,82,82,72,91,72,78,75,77,54,70,66,62,47,38,72,77,54,62,79,44,87,83,55,77,80,82,50,74,66,59,39,45,75,72,72,43,76,87,66,57,66,66,58,54,51,50,52,51,53,31,27,50,54,44,45,54,49,58,55,60,79,36,55,91,50,89,60,50,44,70,58,44,46,53,50,43,59,74,70,66,65,87,69,78,67,71,54,34,62,58,52,46,69,69,56,67,77,68,78,82,71,58,63,93,73,35,65,68,56,46,50,27,64,74,66,70,54,55,81,49,57,45,78,43,77,43,90,82,80,70,42,73,45,80,44,73,75,54,92,77,63,91,88,61,88,66,74,81,90,71,53,50,82,44,45,37,68,58,48,52,51,51,58,71,70,44,90,83,63,87,72,48,62,50,76,50,71,61,87,94,44,58,29,18,32,44,40,74,60,79,58,37,90,93,42,68,83,51,70,56,80,79,72,80,131

InterPro domains:
  IPR046341 SET domain superfamily [G3DSA:2.170.270.10] (51-330)
  IPR046341 SET domain superfamily [SSF82199] (245-322)

Radius of gyration: 29.12 Å; Cα contacts (8 Å, |Δi|>4): 233; chains: 1; bounding box: 79×59×64 Å